Protein AF-A0A537QBT2-F1 (afdb_monomer_lite)

Secondary structure (DSSP, 8-state):
-HHHHHHHHHHHHTSSHHHHHHHHHHHHHHHHHHHHHHHH---HHHHHHHHHHHHHHHT-SSSHHHHHHHHTT-BTTB-GGGGG-S--HHHHHHHHHTHHHHHHHHHGGGSPPP---PPPPPPPPPPPPPP--------------GGGS------S----PPP-----PPPPP---PPPPPPPPPPP-PPP--PPPPPPP-PPPPP-----PPPP-

pLDDT: mean 73.93, std 21.0, range [40.25, 98.12]

Structure (mmCIF, N/CA/C/O backbone):
data_AF-A0A537QBT2-F1
#
_entry.id   AF-A0A537QBT2-F1
#
loop_
_atom_site.group_PDB
_atom_site.id
_atom_site.type_symbol
_atom_site.label_atom_id
_atom_site.label_alt_id
_atom_site.label_comp_id
_atom_site.label_asym_id
_atom_site.label_entity_id
_atom_site.label_seq_id
_atom_site.pdbx_PDB_ins_code
_atom_site.Cartn_x
_atom_site.Cartn_y
_atom_site.Cartn_z
_atom_site.occupancy
_atom_site.B_iso_or_equiv
_atom_site.auth_seq_id
_atom_site.auth_comp_id
_atom_site.auth_asym_id
_atom_site.auth_atom_id
_atom_site.pdbx_PDB_model_num
ATOM 1 N N . MET A 1 1 ? 10.502 -15.553 16.263 1.00 64.75 1 MET A N 1
ATOM 2 C CA . MET A 1 1 ? 10.786 -14.113 16.467 1.00 64.75 1 MET A CA 1
ATOM 3 C C . MET A 1 1 ? 10.044 -13.234 15.463 1.00 64.75 1 MET A C 1
ATOM 5 O O . MET A 1 1 ? 9.493 -12.236 15.896 1.00 64.75 1 MET A O 1
ATOM 9 N N . GLY A 1 2 ? 9.964 -13.606 14.174 1.00 82.69 2 GLY A N 1
ATOM 10 C CA . GLY A 1 2 ? 9.202 -12.841 13.167 1.00 82.69 2 GLY A CA 1
ATOM 11 C C . GLY A 1 2 ? 7.731 -12.607 13.533 1.00 82.69 2 GLY A C 1
ATOM 12 O O . GLY A 1 2 ? 7.308 -11.464 13.578 1.00 82.69 2 GLY A O 1
ATOM 13 N N . GLU A 1 3 ? 7.005 -13.655 13.936 1.00 86.25 3 GLU A N 1
ATOM 14 C CA . GLU A 1 3 ? 5.584 -13.558 14.331 1.00 86.25 3 GLU A CA 1
ATOM 15 C C . GLU A 1 3 ? 5.320 -12.505 15.427 1.00 86.25 3 GLU A C 1
ATOM 17 O O . GLU A 1 3 ? 4.343 -11.764 15.388 1.00 86.25 3 GLU A O 1
ATOM 22 N N . THR A 1 4 ? 6.220 -12.400 16.411 1.00 90.75 4 THR A N 1
ATOM 23 C CA . THR A 1 4 ? 6.101 -11.423 17.504 1.00 90.75 4 THR A CA 1
ATOM 24 C C . THR A 1 4 ? 6.286 -9.993 17.002 1.00 90.75 4 THR A C 1
ATOM 26 O O . THR A 1 4 ? 5.568 -9.092 17.430 1.00 90.75 4 THR A O 1
ATOM 29 N N . ILE A 1 5 ? 7.236 -9.786 16.085 1.00 92.94 5 ILE A N 1
ATOM 30 C CA . ILE A 1 5 ? 7.459 -8.489 15.436 1.00 92.94 5 ILE A CA 1
ATOM 31 C C . ILE A 1 5 ? 6.246 -8.136 14.575 1.00 92.94 5 ILE A C 1
ATOM 33 O O . ILE A 1 5 ? 5.796 -6.998 14.596 1.00 92.94 5 ILE A O 1
ATOM 37 N N . ASP A 1 6 ? 5.672 -9.116 13.884 1.00 89.69 6 ASP A N 1
ATOM 38 C CA . ASP A 1 6 ? 4.524 -8.911 13.007 1.00 89.69 6 ASP A CA 1
ATOM 39 C C . ASP A 1 6 ? 3.273 -8.513 13.776 1.00 89.69 6 ASP A C 1
ATOM 41 O O . ASP A 1 6 ? 2.617 -7.544 13.402 1.00 89.69 6 ASP A O 1
ATOM 45 N N . ALA A 1 7 ? 2.997 -9.182 14.895 1.00 92.12 7 ALA A N 1
ATOM 46 C CA . ALA A 1 7 ? 1.910 -8.802 15.789 1.00 92.12 7 ALA A CA 1
ATOM 47 C C . ALA A 1 7 ? 2.105 -7.387 16.366 1.00 92.12 7 ALA A C 1
ATOM 49 O O . ALA A 1 7 ? 1.146 -6.620 16.468 1.00 92.12 7 ALA A O 1
ATOM 50 N N . ALA A 1 8 ? 3.342 -7.015 16.716 1.00 94.12 8 ALA A N 1
ATOM 51 C CA . ALA A 1 8 ? 3.655 -5.676 17.213 1.00 94.12 8 ALA A CA 1
ATOM 52 C C . ALA A 1 8 ? 3.501 -4.600 16.124 1.00 94.12 8 ALA A C 1
ATOM 54 O O . ALA A 1 8 ? 2.887 -3.563 16.373 1.00 94.12 8 ALA A O 1
ATOM 55 N N . CYS A 1 9 ? 4.010 -4.851 14.915 1.00 94.50 9 CYS A N 1
ATOM 56 C CA . CYS A 1 9 ? 3.843 -3.967 13.764 1.00 94.50 9 CYS A CA 1
ATOM 57 C C . CYS A 1 9 ? 2.372 -3.801 13.396 1.00 94.50 9 CYS A C 1
ATOM 59 O O . CYS A 1 9 ? 1.943 -2.687 13.117 1.00 94.50 9 CYS A O 1
ATOM 61 N N . GLU A 1 10 ? 1.594 -4.882 13.430 1.00 94.94 10 GLU A N 1
ATOM 62 C CA . GLU A 1 10 ? 0.167 -4.803 13.163 1.00 94.94 10 GLU A CA 1
ATOM 63 C C . GLU A 1 10 ? -0.533 -3.915 14.197 1.00 94.94 10 GLU A C 1
ATOM 65 O O . GLU A 1 10 ? -1.203 -2.953 13.831 1.00 94.94 10 GLU A O 1
ATOM 70 N N . LYS A 1 11 ? -0.306 -4.163 15.492 1.00 94.12 11 LYS A N 1
ATOM 71 C CA . LYS A 1 11 ? -0.885 -3.339 16.558 1.00 94.12 11 LYS A CA 1
ATOM 72 C C . LYS A 1 11 ? -0.498 -1.863 16.419 1.00 94.12 11 LYS A C 1
ATOM 74 O O . LYS A 1 11 ? -1.319 -1.003 16.708 1.00 94.12 11 LYS A O 1
ATOM 79 N N . ALA A 1 12 ? 0.730 -1.572 15.988 1.00 94.94 12 ALA A N 1
ATOM 80 C CA . ALA A 1 12 ? 1.191 -0.206 15.772 1.00 94.94 12 ALA A CA 1
ATOM 81 C C . ALA A 1 12 ? 0.522 0.455 14.555 1.00 94.94 12 ALA A C 1
ATOM 83 O O . ALA A 1 12 ? 0.088 1.595 14.655 1.00 94.94 12 ALA A O 1
ATOM 84 N N . VAL A 1 13 ? 0.415 -0.241 13.418 1.00 95.62 13 VAL A N 1
ATOM 85 C CA . VAL A 1 13 ? -0.184 0.307 12.185 1.00 95.62 13 VAL A CA 1
ATOM 86 C C . VAL A 1 13 ? -1.688 0.527 12.338 1.00 95.62 13 VAL A C 1
ATOM 88 O O . VAL A 1 13 ? -2.209 1.514 11.828 1.00 95.62 13 VAL A O 1
ATOM 91 N N . PHE A 1 14 ? -2.376 -0.372 13.043 1.00 96.62 14 PHE A N 1
ATOM 92 C CA . PHE A 1 14 ? -3.827 -0.336 13.232 1.00 96.62 14 PHE A CA 1
ATOM 93 C C . PHE A 1 14 ? -4.245 0.195 14.612 1.00 96.62 14 PHE A C 1
ATOM 95 O O . PHE A 1 14 ? -5.357 -0.094 15.057 1.00 96.62 14 PHE A O 1
ATOM 102 N N . ALA A 1 15 ? -3.369 0.949 15.286 1.00 95.12 15 ALA A N 1
ATOM 103 C CA . ALA A 1 15 ? -3.630 1.505 16.614 1.00 95.12 15 ALA A CA 1
ATOM 104 C C . ALA A 1 15 ? -4.850 2.436 16.620 1.00 95.12 15 ALA A C 1
ATOM 106 O O . ALA A 1 15 ? -5.705 2.302 17.490 1.00 95.12 15 ALA A O 1
ATOM 107 N N . ASP A 1 16 ? -4.931 3.310 15.611 1.00 95.62 16 AS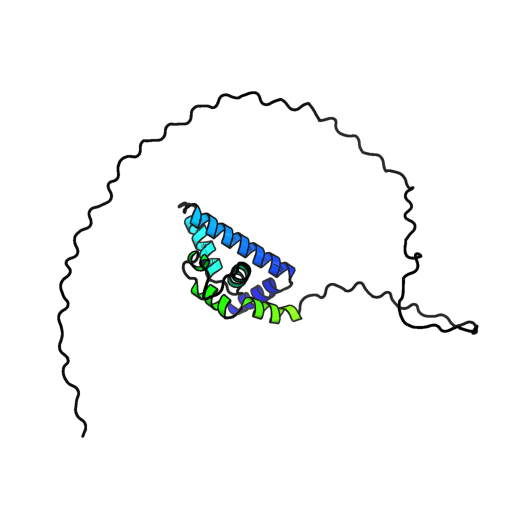P A N 1
ATOM 108 C CA . ASP A 1 16 ? -5.893 4.405 15.495 1.00 95.62 16 ASP A CA 1
ATOM 109 C C . ASP A 1 16 ? -6.155 4.734 14.010 1.00 95.62 16 ASP A C 1
ATOM 111 O O . ASP A 1 16 ? -5.299 4.456 13.152 1.00 95.62 16 ASP A O 1
ATOM 115 N N . PRO A 1 17 ? -7.300 5.354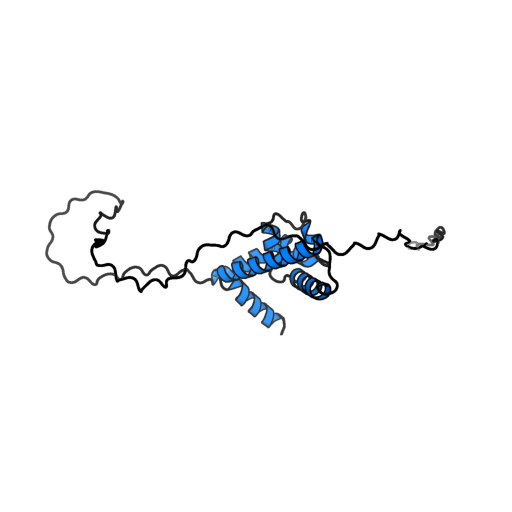 13.663 1.00 94.94 17 PRO A N 1
ATOM 116 C CA . PRO A 1 17 ? -7.608 5.711 12.279 1.00 94.94 17 PRO A CA 1
ATOM 117 C C . PRO A 1 17 ? -6.609 6.713 11.679 1.00 94.94 17 PRO A C 1
ATOM 119 O O . PRO A 1 17 ? -6.297 6.623 10.490 1.00 94.94 17 PRO A O 1
ATOM 122 N N . GLU A 1 18 ? -6.046 7.623 12.475 1.00 94.94 18 GLU A N 1
ATOM 123 C CA . GLU A 1 18 ? -5.028 8.579 12.030 1.00 94.94 18 GLU A CA 1
ATOM 124 C C . GLU A 1 18 ? -3.734 7.873 11.605 1.00 94.94 18 GLU A C 1
ATOM 126 O O . GLU A 1 18 ? -3.128 8.233 10.592 1.00 94.94 18 GLU A O 1
ATOM 131 N N . THR A 1 19 ? -3.319 6.831 12.333 1.00 96.44 19 THR A N 1
ATOM 132 C CA . THR A 1 19 ? -2.132 6.040 11.981 1.00 96.44 19 THR A CA 1
ATOM 133 C C . THR A 1 19 ? -2.341 5.277 10.677 1.00 96.44 19 THR A C 1
ATOM 135 O O . THR A 1 19 ? -1.455 5.266 9.818 1.00 96.44 19 THR A O 1
ATOM 138 N N . ILE A 1 20 ? -3.532 4.710 10.479 1.00 97.00 20 ILE A N 1
ATOM 139 C CA . ILE A 1 20 ? -3.904 4.032 9.232 1.00 97.00 20 ILE A CA 1
ATOM 140 C C . ILE A 1 20 ? -3.916 5.014 8.056 1.00 97.00 20 ILE A C 1
ATOM 142 O O . ILE A 1 20 ? -3.395 4.705 6.979 1.00 97.00 20 ILE A O 1
ATOM 146 N N . ALA A 1 21 ? -4.470 6.212 8.251 1.00 96.94 21 ALA A N 1
ATOM 147 C CA . ALA A 1 21 ? -4.470 7.262 7.239 1.00 96.94 21 ALA A CA 1
ATOM 148 C C . ALA A 1 21 ? -3.036 7.673 6.860 1.00 96.94 21 ALA A C 1
ATOM 150 O O . ALA A 1 21 ? -2.704 7.750 5.678 1.00 96.94 21 ALA A O 1
ATOM 151 N N . GLY A 1 22 ? -2.149 7.848 7.845 1.00 97.81 22 GLY A N 1
ATOM 152 C CA . GLY A 1 22 ? -0.733 8.129 7.597 1.00 97.81 22 GLY A CA 1
ATOM 153 C C . GLY A 1 22 ? -0.025 7.007 6.828 1.00 97.81 22 GLY A C 1
ATOM 154 O O . GLY A 1 22 ? 0.697 7.270 5.864 1.00 97.81 22 GLY A O 1
ATOM 155 N N . ALA A 1 23 ? -0.268 5.749 7.204 1.00 97.12 23 ALA A N 1
ATOM 156 C CA . ALA A 1 23 ? 0.319 4.590 6.536 1.00 97.12 23 ALA A CA 1
ATOM 157 C C . ALA A 1 23 ? -0.151 4.459 5.076 1.00 97.12 23 ALA A C 1
ATOM 159 O O . ALA A 1 23 ? 0.664 4.258 4.174 1.00 97.12 23 ALA A O 1
ATOM 160 N N . THR A 1 24 ? -1.452 4.617 4.821 1.00 97.62 24 THR A N 1
ATOM 161 C CA . THR A 1 24 ? -2.015 4.565 3.461 1.00 97.62 24 THR A CA 1
ATOM 162 C C . THR A 1 24 ? -1.551 5.740 2.599 1.00 97.62 24 THR A C 1
ATOM 164 O O . THR A 1 24 ? -1.217 5.530 1.434 1.00 97.62 24 THR A O 1
ATOM 167 N N . ALA A 1 25 ? -1.415 6.946 3.162 1.00 98.00 25 ALA A N 1
ATOM 168 C CA . ALA A 1 25 ? -0.852 8.102 2.461 1.00 98.00 25 ALA A CA 1
ATOM 169 C C . ALA A 1 25 ? 0.620 7.889 2.064 1.00 98.00 25 ALA A C 1
ATOM 171 O O . ALA A 1 25 ? 1.010 8.194 0.936 1.00 98.00 25 ALA A O 1
ATOM 172 N N . TYR A 1 26 ? 1.434 7.311 2.955 1.00 97.62 26 TYR A N 1
ATOM 173 C CA . TYR A 1 26 ? 2.823 6.959 2.642 1.00 97.62 26 TYR A CA 1
ATOM 174 C C . TYR A 1 26 ? 2.915 5.932 1.505 1.00 97.62 26 TYR A C 1
ATOM 176 O O . TYR A 1 26 ? 3.740 6.070 0.596 1.00 97.62 26 TYR A O 1
ATOM 184 N N . VAL A 1 27 ? 2.052 4.913 1.528 1.00 98.00 27 VAL A N 1
ATOM 185 C CA . VAL A 1 27 ? 1.987 3.897 0.470 1.00 98.00 27 VAL A CA 1
ATOM 186 C C . VAL A 1 27 ? 1.535 4.508 -0.855 1.00 98.00 27 VAL A C 1
ATOM 188 O O . VAL A 1 27 ? 2.150 4.228 -1.881 1.00 98.00 27 VAL A O 1
ATOM 191 N N . ALA A 1 28 ? 0.536 5.392 -0.844 1.00 97.88 28 ALA A N 1
ATOM 192 C CA . ALA A 1 28 ? 0.108 6.117 -2.038 1.00 97.88 28 ALA A CA 1
ATOM 193 C C . ALA A 1 28 ? 1.253 6.950 -2.637 1.00 97.88 28 ALA A C 1
ATOM 195 O O . ALA A 1 28 ? 1.544 6.823 -3.824 1.00 97.88 28 ALA A O 1
ATOM 196 N N . GLY A 1 29 ? 1.976 7.719 -1.816 1.00 97.81 29 GLY A N 1
ATOM 197 C CA . GLY A 1 29 ? 3.151 8.470 -2.271 1.00 97.81 29 GLY A CA 1
ATOM 198 C C . GLY A 1 29 ? 4.261 7.572 -2.830 1.00 97.81 29 GLY A C 1
ATOM 199 O O . GLY A 1 29 ? 4.873 7.894 -3.846 1.00 97.81 29 GLY A O 1
ATOM 200 N N . SER A 1 30 ? 4.482 6.412 -2.208 1.00 96.69 30 SER A N 1
ATOM 201 C CA . SER A 1 30 ? 5.458 5.416 -2.670 1.00 96.69 30 SER A CA 1
ATOM 202 C C . SER A 1 30 ? 5.086 4.814 -4.029 1.00 96.69 30 SER A C 1
ATOM 204 O O . SER A 1 30 ? 5.963 4.605 -4.866 1.00 96.69 30 SER A O 1
ATOM 206 N N . LEU A 1 31 ? 3.796 4.551 -4.264 1.00 96.31 31 LEU A N 1
ATOM 207 C CA . LEU A 1 31 ? 3.292 4.063 -5.549 1.00 96.31 31 LEU A CA 1
ATOM 208 C C . LEU A 1 31 ? 3.409 5.119 -6.644 1.00 96.31 31 LEU A C 1
ATOM 210 O O . LEU A 1 31 ? 3.835 4.785 -7.747 1.00 96.31 31 LEU A O 1
ATOM 214 N N . SER A 1 32 ? 3.086 6.379 -6.339 1.00 95.56 32 SER A N 1
ATOM 215 C CA . SER A 1 32 ? 3.272 7.488 -7.279 1.00 95.56 32 SER A CA 1
ATOM 216 C C . SER A 1 32 ? 4.735 7.625 -7.684 1.00 95.56 32 SER A C 1
ATOM 218 O O . SER A 1 32 ? 5.032 7.632 -8.872 1.00 95.56 32 SER A O 1
ATOM 220 N N . LEU A 1 33 ? 5.662 7.594 -6.719 1.00 94.06 33 LEU A N 1
ATOM 221 C CA . LEU A 1 33 ? 7.097 7.634 -7.005 1.00 94.06 33 LEU A CA 1
ATOM 222 C C . LEU A 1 33 ? 7.545 6.474 -7.910 1.00 94.06 33 LEU A C 1
ATOM 224 O O . LEU A 1 33 ? 8.340 6.674 -8.828 1.00 94.06 33 LEU A O 1
ATOM 228 N N . LEU A 1 34 ? 7.037 5.261 -7.669 1.00 93.56 34 LEU A N 1
ATOM 229 C CA . LEU A 1 34 ? 7.358 4.096 -8.493 1.00 93.56 34 LEU A CA 1
ATOM 230 C C . LEU A 1 34 ? 6.793 4.228 -9.917 1.00 93.56 34 LEU A C 1
ATOM 232 O O . LEU A 1 34 ? 7.468 3.863 -10.880 1.00 93.56 34 LEU A O 1
ATOM 236 N N . ALA A 1 35 ? 5.578 4.762 -10.056 1.00 92.81 35 ALA A N 1
ATOM 237 C CA . ALA A 1 35 ? 4.948 5.017 -11.346 1.00 92.81 35 ALA A CA 1
ATOM 238 C C . ALA A 1 35 ? 5.681 6.114 -12.135 1.00 92.81 35 ALA A C 1
ATOM 240 O O . ALA A 1 35 ? 5.960 5.933 -13.320 1.00 92.81 35 ALA A O 1
ATOM 241 N N . ASP A 1 36 ? 6.067 7.206 -11.475 1.00 91.81 36 ASP A N 1
ATOM 242 C CA . ASP A 1 36 ? 6.830 8.297 -12.082 1.00 91.81 36 ASP A CA 1
ATOM 243 C C . ASP A 1 36 ? 8.202 7.812 -12.561 1.00 91.81 36 ASP A C 1
ATOM 245 O O . ASP A 1 36 ? 8.620 8.124 -13.678 1.00 91.81 36 ASP A O 1
ATOM 249 N N . ALA A 1 37 ? 8.889 6.994 -11.760 1.00 90.38 37 ALA A N 1
ATOM 250 C CA . ALA A 1 37 ? 10.152 6.380 -12.159 1.00 90.38 37 ALA A CA 1
ATOM 251 C C . ALA A 1 37 ? 9.985 5.421 -13.353 1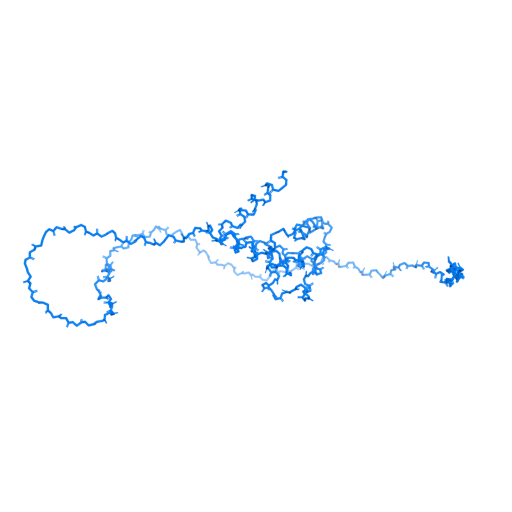.00 90.38 37 ALA A C 1
ATOM 253 O O . ALA A 1 37 ? 10.836 5.377 -14.242 1.00 90.38 37 ALA A O 1
ATOM 254 N N . ALA A 1 38 ? 8.876 4.677 -13.416 1.00 88.44 38 ALA A N 1
ATOM 255 C CA . ALA A 1 38 ? 8.569 3.822 -14.560 1.00 88.44 38 ALA A CA 1
ATOM 256 C C . ALA A 1 38 ? 8.302 4.631 -15.843 1.00 88.44 38 ALA A C 1
ATOM 258 O O . ALA A 1 38 ? 8.721 4.211 -16.920 1.00 88.44 38 ALA A O 1
ATOM 259 N N . ALA A 1 39 ? 7.655 5.796 -15.736 1.00 89.50 39 ALA A N 1
ATOM 260 C CA . ALA A 1 39 ? 7.331 6.653 -16.877 1.00 89.50 39 ALA A CA 1
ATOM 261 C C . ALA A 1 39 ? 8.536 7.448 -17.415 1.00 89.50 39 ALA A C 1
ATOM 263 O O . ALA A 1 39 ? 8.659 7.631 -18.625 1.00 89.50 39 ALA A O 1
ATOM 264 N N . ASN A 1 40 ? 9.423 7.921 -16.535 1.00 86.25 40 ASN A N 1
ATOM 265 C CA . ASN A 1 40 ? 10.551 8.787 -16.908 1.00 86.25 40 ASN A CA 1
ATOM 266 C C . ASN A 1 40 ? 11.847 8.022 -17.231 1.00 86.25 40 ASN A C 1
ATOM 268 O O . ASN A 1 40 ? 12.828 8.626 -17.667 1.00 86.25 40 ASN A O 1
ATOM 272 N N . GLY A 1 41 ? 11.844 6.697 -17.066 1.00 74.81 41 GLY A N 1
ATOM 273 C CA . GLY A 1 41 ? 13.021 5.855 -17.254 1.00 74.81 41 GLY A CA 1
ATOM 274 C C . GLY A 1 41 ? 13.895 5.781 -16.000 1.00 74.81 41 GLY A C 1
ATOM 275 O O . GLY A 1 41 ? 13.824 6.619 -15.103 1.00 74.81 41 GLY A O 1
ATOM 276 N N . TRP A 1 42 ? 14.693 4.718 -15.916 1.00 77.69 42 TRP A N 1
ATOM 277 C CA . TRP A 1 42 ? 15.452 4.391 -14.713 1.00 77.69 42 TRP A CA 1
ATOM 278 C C . TRP A 1 42 ? 16.870 4.946 -14.831 1.00 77.69 42 TRP A C 1
ATOM 280 O O . TRP A 1 42 ? 17.576 4.663 -15.799 1.00 77.69 42 TRP A O 1
ATOM 290 N N . ASP A 1 43 ? 17.294 5.717 -13.834 1.00 75.25 43 ASP A N 1
ATOM 291 C CA . ASP A 1 43 ? 18.700 6.073 -13.664 1.00 75.25 43 ASP A CA 1
ATOM 292 C C . ASP A 1 43 ? 19.411 4.946 -12.902 1.00 75.25 43 ASP A C 1
ATOM 294 O O . ASP A 1 43 ? 18.900 4.445 -11.896 1.00 75.25 43 ASP A O 1
ATOM 298 N N . VAL A 1 44 ? 20.611 4.574 -13.353 1.00 73.69 44 VAL A N 1
ATOM 299 C CA . VAL A 1 44 ? 21.461 3.558 -12.713 1.00 73.69 44 VAL A CA 1
ATOM 300 C C . VAL A 1 44 ? 21.713 3.882 -11.234 1.00 73.69 44 VAL A C 1
ATOM 302 O O . VAL A 1 44 ? 21.821 2.971 -10.416 1.00 73.69 44 VAL A O 1
ATOM 305 N N . TYR A 1 45 ? 21.754 5.165 -10.861 1.00 76.44 45 TYR A N 1
ATOM 306 C CA . TYR A 1 45 ? 21.938 5.589 -9.472 1.00 76.44 45 TYR A CA 1
ATOM 307 C C . TYR A 1 45 ? 20.730 5.309 -8.570 1.00 76.44 45 TYR A C 1
ATOM 309 O O . TYR A 1 45 ? 20.910 5.095 -7.370 1.00 76.44 45 TYR A O 1
ATOM 317 N N . TYR A 1 46 ? 19.510 5.293 -9.114 1.00 81.31 46 TYR A N 1
ATOM 318 C CA . TYR A 1 46 ? 18.283 5.098 -8.332 1.00 81.31 46 TYR A CA 1
ATOM 319 C C . TYR A 1 46 ? 17.694 3.692 -8.461 1.00 81.31 46 TYR A C 1
ATOM 321 O O . TYR A 1 46 ? 16.797 3.345 -7.692 1.00 81.31 46 TYR A O 1
ATOM 329 N N . ASP A 1 47 ? 18.222 2.865 -9.364 1.00 86.88 47 ASP A N 1
ATOM 330 C CA . ASP A 1 47 ? 17.710 1.523 -9.648 1.00 86.88 47 ASP A CA 1
ATOM 331 C C . ASP A 1 47 ? 17.632 0.639 -8.391 1.00 86.88 47 ASP A C 1
ATOM 333 O O . ASP A 1 47 ? 16.567 0.138 -8.034 1.00 86.88 47 ASP A O 1
ATOM 337 N N . ALA A 1 48 ? 18.721 0.545 -7.622 1.00 90.25 48 ALA A N 1
ATOM 338 C CA . ALA A 1 48 ? 18.740 -0.257 -6.397 1.00 90.25 48 ALA A CA 1
ATOM 339 C C . ALA A 1 48 ? 17.729 0.236 -5.341 1.00 90.25 48 ALA A C 1
ATOM 341 O O . ALA A 1 48 ? 17.085 -0.567 -4.662 1.00 90.25 48 ALA A O 1
ATOM 342 N N . ALA A 1 49 ? 17.557 1.555 -5.210 1.00 90.69 49 ALA A N 1
ATOM 343 C CA . ALA A 1 49 ? 16.609 2.141 -4.266 1.00 90.69 49 ALA A CA 1
ATOM 344 C C . ALA A 1 49 ? 15.153 1.899 -4.698 1.00 90.69 49 ALA A C 1
ATOM 346 O O . ALA A 1 49 ? 14.308 1.577 -3.860 1.00 90.69 49 ALA A O 1
ATOM 347 N N . LEU A 1 50 ? 14.864 2.000 -5.998 1.00 91.62 50 LEU A N 1
ATOM 348 C CA . LEU A 1 50 ? 13.549 1.716 -6.574 1.00 91.62 50 LEU A CA 1
ATOM 349 C C . LEU A 1 50 ? 13.214 0.225 -6.525 1.00 91.62 50 LEU A C 1
ATOM 351 O O . LEU A 1 50 ? 12.084 -0.127 -6.198 1.00 91.62 50 LEU A O 1
ATOM 355 N N . ALA A 1 51 ? 14.187 -0.654 -6.767 1.00 92.94 51 ALA A N 1
ATOM 356 C CA . ALA A 1 51 ? 14.026 -2.093 -6.597 1.00 92.94 51 ALA A CA 1
ATOM 357 C C . ALA A 1 51 ? 13.697 -2.445 -5.138 1.00 92.94 51 ALA A C 1
ATOM 359 O O . ALA A 1 51 ? 12.757 -3.196 -4.877 1.00 92.94 51 ALA A O 1
ATOM 360 N N . ALA A 1 52 ? 14.395 -1.836 -4.173 1.00 93.88 52 ALA A N 1
ATOM 361 C CA . ALA A 1 52 ? 14.098 -2.009 -2.753 1.00 93.88 52 ALA A CA 1
ATOM 362 C C . ALA A 1 52 ? 12.728 -1.427 -2.355 1.00 93.88 52 ALA A C 1
ATOM 364 O O . ALA A 1 52 ? 12.032 -1.998 -1.513 1.00 93.88 52 ALA A O 1
ATOM 365 N N . LEU A 1 53 ? 12.320 -0.295 -2.940 1.00 94.94 53 LEU A N 1
ATOM 366 C CA . LEU A 1 53 ? 10.988 0.276 -2.733 1.00 94.94 53 LEU A CA 1
ATOM 367 C C . LEU A 1 53 ? 9.902 -0.658 -3.268 1.00 94.94 53 LEU A C 1
ATOM 369 O O . LEU A 1 53 ? 8.984 -1.005 -2.528 1.00 94.94 53 LEU A O 1
ATOM 373 N N . ARG A 1 54 ? 10.041 -1.106 -4.519 1.00 95.62 54 ARG A N 1
ATOM 374 C CA . ARG A 1 54 ? 9.133 -2.056 -5.163 1.00 95.62 54 ARG A CA 1
ATOM 375 C C . ARG A 1 54 ? 8.981 -3.310 -4.312 1.00 95.62 54 ARG A C 1
ATOM 377 O O . ARG A 1 54 ? 7.865 -3.655 -3.947 1.00 95.62 54 ARG A O 1
ATOM 384 N N . HIS A 1 55 ? 10.091 -3.921 -3.907 1.00 96.62 55 HIS A N 1
ATOM 385 C CA . HIS A 1 55 ? 10.066 -5.138 -3.104 1.00 96.62 55 HIS A CA 1
ATOM 386 C C . HIS A 1 55 ? 9.344 -4.959 -1.758 1.00 96.62 55 HIS A C 1
ATOM 388 O O . HIS A 1 55 ? 8.574 -5.821 -1.332 1.00 96.62 55 HIS A O 1
ATOM 394 N N . ARG A 1 56 ? 9.527 -3.809 -1.094 1.00 95.44 56 ARG A N 1
ATOM 395 C CA . ARG A 1 56 ? 8.790 -3.495 0.142 1.00 95.44 56 ARG A CA 1
ATOM 396 C C . ARG A 1 56 ? 7.281 -3.393 -0.081 1.00 95.44 56 ARG A C 1
ATOM 398 O O . ARG A 1 56 ? 6.528 -3.804 0.798 1.00 95.44 56 ARG A O 1
ATOM 405 N N . LEU A 1 57 ? 6.847 -2.873 -1.228 1.00 96.56 57 LEU A N 1
ATOM 406 C CA . LEU A 1 57 ? 5.430 -2.809 -1.592 1.00 96.56 57 LEU A CA 1
ATOM 407 C C . LEU A 1 57 ? 4.875 -4.192 -1.975 1.00 96.56 57 LEU A C 1
ATOM 409 O O . LEU A 1 57 ? 3.738 -4.500 -1.646 1.00 96.56 57 LEU A O 1
ATOM 413 N N . GLU A 1 58 ? 5.664 -5.060 -2.606 1.00 97.06 58 GLU A N 1
ATOM 414 C CA . GLU A 1 58 ? 5.241 -6.421 -2.984 1.00 97.06 58 GLU A CA 1
ATOM 415 C C . GLU A 1 58 ? 4.996 -7.322 -1.774 1.00 97.06 58 GLU A C 1
ATOM 417 O O . GLU A 1 58 ? 4.060 -8.123 -1.750 1.00 97.06 58 GLU A O 1
ATOM 422 N N . ILE A 1 59 ? 5.810 -7.164 -0.728 1.00 96.00 59 ILE A N 1
ATOM 423 C CA . ILE A 1 59 ? 5.671 -7.921 0.516 1.00 96.00 59 ILE A CA 1
ATOM 424 C C . ILE A 1 59 ? 4.424 -7.496 1.309 1.00 96.00 59 ILE A C 1
ATOM 426 O O . ILE A 1 59 ? 4.147 -8.148 2.304 1.00 96.00 59 ILE A O 1
ATOM 430 N N . ASP A 1 60 ? 3.642 -6.494 0.882 1.00 95.56 60 ASP A N 1
ATOM 431 C CA . ASP A 1 60 ? 2.433 -5.966 1.542 1.00 95.56 60 ASP A CA 1
ATOM 432 C C . ASP A 1 60 ? 1.739 -6.958 2.494 1.00 95.56 60 ASP A C 1
ATOM 434 O O . ASP A 1 60 ? 0.893 -7.772 2.114 1.00 95.56 60 ASP A O 1
ATOM 438 N N . ARG A 1 61 ? 2.141 -6.932 3.767 1.00 94.88 61 ARG A N 1
ATOM 439 C CA . ARG A 1 61 ? 1.660 -7.907 4.749 1.00 94.88 61 ARG A CA 1
ATOM 440 C C . ARG A 1 61 ? 0.265 -7.562 5.237 1.00 94.88 61 ARG A C 1
ATOM 442 O O . ARG A 1 61 ? -0.527 -8.462 5.496 1.00 94.88 61 ARG A O 1
ATOM 449 N N . PHE A 1 62 ? -0.021 -6.273 5.323 1.00 96.31 62 PHE A N 1
ATOM 450 C CA . PHE A 1 62 ? -1.238 -5.754 5.925 1.00 96.31 62 PHE A CA 1
ATOM 451 C C . PHE A 1 62 ? -2.316 -5.387 4.897 1.00 96.31 62 PHE A C 1
ATOM 453 O O . PHE A 1 62 ? -3.405 -4.973 5.277 1.00 96.31 62 PHE A O 1
ATOM 460 N N . GLY A 1 63 ? -2.048 -5.539 3.599 1.00 97.25 63 GLY A N 1
ATOM 461 C CA . GLY A 1 63 ? -3.001 -5.175 2.553 1.00 97.25 63 GLY A CA 1
ATOM 462 C C . GLY A 1 63 ? -3.069 -3.671 2.276 1.00 97.25 63 GLY A C 1
ATOM 463 O O . GLY A 1 63 ? -4.027 -3.228 1.651 1.00 97.25 63 GLY A O 1
ATOM 464 N N . LEU A 1 64 ? -2.101 -2.872 2.737 1.00 97.94 64 LEU A N 1
ATOM 465 C CA . LEU A 1 64 ? -2.112 -1.414 2.570 1.00 97.94 64 LEU A CA 1
ATOM 466 C C . LEU A 1 64 ? -1.992 -1.018 1.095 1.00 97.94 64 LEU A C 1
ATOM 468 O O . LEU A 1 64 ? -2.699 -0.124 0.636 1.00 97.94 64 LEU A O 1
ATOM 472 N N . VAL A 1 65 ? -1.128 -1.703 0.342 1.00 98.12 65 VAL A N 1
ATOM 473 C CA . VAL A 1 65 ? -0.951 -1.465 -1.099 1.00 98.12 65 VAL A CA 1
ATOM 474 C C . VAL A 1 65 ? -2.222 -1.855 -1.838 1.00 98.12 65 VAL A C 1
ATOM 476 O O . VAL A 1 65 ? -2.724 -1.087 -2.656 1.00 98.12 65 VAL A O 1
ATOM 479 N N . ALA A 1 66 ? -2.784 -3.017 -1.499 1.00 97.69 66 ALA A N 1
ATOM 480 C CA . ALA A 1 66 ? -4.061 -3.460 -2.042 1.00 97.69 66 ALA A CA 1
ATOM 481 C C . ALA A 1 66 ? -5.190 -2.455 -1.763 1.00 97.69 66 ALA A C 1
ATOM 483 O O . ALA A 1 66 ? -5.957 -2.146 -2.670 1.00 97.69 66 ALA A O 1
ATOM 484 N N . GLN A 1 67 ? -5.270 -1.901 -0.552 1.00 97.81 67 GLN A N 1
ATOM 485 C CA . GLN A 1 67 ? -6.280 -0.905 -0.200 1.00 97.81 67 GLN A CA 1
ATOM 486 C C . GLN A 1 67 ? -6.144 0.381 -1.018 1.00 97.81 67 GLN A C 1
ATOM 488 O O . GLN A 1 67 ? -7.141 0.899 -1.518 1.00 97.81 67 GLN A O 1
ATOM 493 N N . VAL A 1 68 ? -4.923 0.900 -1.169 1.00 97.94 68 VAL A N 1
ATOM 494 C CA . VAL A 1 68 ? -4.689 2.116 -1.962 1.00 97.94 68 VAL A CA 1
ATOM 495 C C . VAL A 1 68 ? -5.081 1.883 -3.420 1.00 97.94 68 VAL A C 1
ATOM 497 O O . VAL A 1 68 ? -5.828 2.678 -3.982 1.00 97.94 68 VAL A O 1
ATOM 500 N N . LEU A 1 69 ? -4.671 0.755 -4.006 1.00 97.00 69 LEU A N 1
ATOM 501 C CA . LEU A 1 69 ? -5.059 0.391 -5.369 1.00 97.00 69 LEU A CA 1
ATOM 502 C C . LEU A 1 69 ? -6.582 0.227 -5.503 1.00 97.00 69 LEU A C 1
ATOM 504 O O . LEU A 1 69 ? -7.167 0.704 -6.473 1.00 97.00 69 LEU A O 1
ATOM 508 N N . ALA A 1 70 ? -7.247 -0.405 -4.532 1.00 96.94 70 ALA A N 1
ATOM 509 C CA . ALA A 1 70 ? -8.704 -0.530 -4.526 1.00 96.94 70 ALA A CA 1
ATOM 510 C C . ALA A 1 70 ? -9.404 0.840 -4.500 1.00 96.94 70 ALA A C 1
ATOM 512 O O . ALA A 1 70 ? -10.398 1.029 -5.201 1.00 96.94 70 ALA A O 1
ATOM 513 N N . GLY A 1 71 ? -8.854 1.812 -3.763 1.00 95.25 71 GLY A N 1
ATOM 514 C CA . GLY A 1 71 ? -9.318 3.203 -3.762 1.00 95.25 71 GLY A CA 1
ATOM 515 C C . GLY A 1 71 ? -9.182 3.906 -5.118 1.00 95.25 71 GLY A C 1
ATOM 516 O O . GLY A 1 71 ? -9.983 4.777 -5.440 1.00 95.25 71 GLY A O 1
ATOM 517 N N . GLU A 1 72 ? -8.227 3.483 -5.948 1.00 93.88 72 GLU A N 1
ATOM 518 C CA . GLU A 1 72 ? -8.053 3.948 -7.332 1.00 93.88 72 GLU A CA 1
ATOM 519 C C . GLU A 1 72 ? -8.908 3.164 -8.351 1.00 93.88 72 GLU A C 1
ATOM 521 O O . GLU A 1 72 ? -8.768 3.348 -9.560 1.00 93.88 72 GLU A O 1
ATOM 526 N N . GLY A 1 73 ? -9.797 2.278 -7.888 1.00 93.69 73 GLY A N 1
ATOM 527 C CA . GLY A 1 73 ? -10.672 1.467 -8.737 1.00 93.69 73 GLY A CA 1
ATOM 528 C C . GLY A 1 73 ? -10.051 0.157 -9.229 1.00 93.69 73 GLY A C 1
ATOM 529 O O . GLY A 1 73 ? -10.653 -0.530 -10.059 1.00 93.69 73 GLY A O 1
ATOM 530 N N . CYS A 1 74 ? -8.875 -0.231 -8.727 1.00 95.06 74 CYS A N 1
ATOM 531 C CA . CYS A 1 74 ? -8.295 -1.527 -9.053 1.00 95.06 74 CYS A CA 1
ATOM 532 C C . CYS A 1 74 ? -9.018 -2.683 -8.352 1.00 95.06 74 CYS A C 1
ATOM 534 O O . CYS A 1 74 ? -9.433 -2.614 -7.198 1.00 95.06 74 CYS A O 1
ATOM 536 N N . SER A 1 75 ? -9.075 -3.815 -9.045 1.00 93.25 75 SER A N 1
ATOM 537 C CA . SER A 1 75 ? -9.462 -5.104 -8.474 1.00 93.25 75 SER A CA 1
ATOM 538 C C . SER A 1 75 ? -8.439 -6.166 -8.854 1.00 93.25 75 SER A C 1
ATOM 540 O O . SER A 1 75 ? -7.648 -5.985 -9.779 1.00 93.25 75 SER A O 1
ATOM 542 N N . ALA A 1 76 ? -8.485 -7.322 -8.195 1.00 88.81 76 ALA A N 1
ATOM 543 C CA . ALA A 1 76 ? -7.558 -8.408 -8.496 1.00 88.81 76 ALA A CA 1
ATOM 544 C C . ALA A 1 76 ? -7.671 -8.972 -9.926 1.00 88.81 76 ALA A C 1
ATOM 546 O O . ALA A 1 76 ? -6.748 -9.635 -10.386 1.00 88.81 76 ALA A O 1
ATOM 547 N N . ALA A 1 77 ? -8.797 -8.739 -10.610 1.00 86.94 77 ALA A N 1
ATOM 548 C CA . ALA A 1 77 ? -8.999 -9.131 -12.006 1.00 86.94 77 ALA A CA 1
ATOM 549 C C . ALA A 1 77 ? -8.698 -7.996 -13.000 1.00 86.94 77 ALA A C 1
ATOM 551 O O . ALA A 1 77 ? -8.497 -8.258 -14.182 1.00 86.94 77 ALA A O 1
ATOM 552 N N . LYS A 1 78 ? -8.716 -6.735 -12.547 1.00 90.31 78 LYS A N 1
ATOM 553 C CA . LYS A 1 78 ? -8.586 -5.541 -13.391 1.00 90.31 78 LYS A CA 1
ATOM 554 C C . LYS A 1 78 ? -7.753 -4.492 -12.662 1.00 90.31 78 LYS A C 1
ATOM 556 O O . LYS A 1 78 ? -8.298 -3.719 -11.874 1.00 90.31 78 LYS A O 1
ATOM 561 N N . CYS A 1 79 ? -6.444 -4.495 -12.901 1.00 94.06 79 CYS A N 1
ATOM 562 C CA . CYS A 1 79 ? -5.543 -3.460 -12.404 1.00 94.06 79 CYS A CA 1
ATOM 563 C C . CYS A 1 79 ? -4.253 -3.407 -13.228 1.00 94.06 79 CYS A C 1
ATOM 565 O O . CYS A 1 79 ? -3.398 -4.282 -13.111 1.00 94.06 79 CYS A O 1
ATOM 567 N N . GLU A 1 80 ? -4.093 -2.360 -14.033 1.00 92.12 80 GLU A N 1
ATOM 568 C CA . GLU A 1 80 ? -2.883 -2.143 -14.840 1.00 92.12 80 GLU A CA 1
ATOM 569 C C . GLU A 1 80 ? -1.671 -1.805 -13.965 1.00 92.12 80 GLU A C 1
ATOM 571 O O . GLU A 1 80 ? -0.548 -2.202 -14.266 1.00 92.12 80 GLU A O 1
ATOM 576 N N . LYS A 1 81 ? -1.904 -1.160 -12.815 1.00 91.56 81 LYS A N 1
ATOM 577 C CA . LYS A 1 81 ? -0.851 -0.803 -11.856 1.00 91.56 81 LYS A CA 1
ATOM 578 C C . LYS A 1 81 ? -0.152 -2.013 -11.236 1.00 91.56 81 LYS A C 1
ATOM 580 O O . LYS A 1 81 ? 0.946 -1.856 -10.711 1.00 91.56 81 LYS A O 1
ATOM 585 N N . LEU A 1 82 ? -0.722 -3.220 -11.338 1.00 93.19 82 LEU A N 1
ATOM 586 C CA . LEU A 1 82 ? -0.019 -4.438 -10.923 1.00 93.19 82 LEU A CA 1
ATOM 587 C C . LEU A 1 82 ? 1.240 -4.698 -11.767 1.00 93.19 82 LEU A C 1
ATOM 589 O O . LEU A 1 82 ? 2.163 -5.336 -11.274 1.00 93.19 82 LEU A O 1
ATOM 593 N N . ALA A 1 83 ? 1.322 -4.152 -12.986 1.00 92.81 83 ALA A N 1
ATOM 594 C CA . ALA A 1 83 ? 2.510 -4.238 -13.834 1.00 92.81 83 ALA A CA 1
ATOM 595 C C . ALA A 1 83 ? 3.701 -3.395 -13.329 1.00 92.81 83 ALA A C 1
ATOM 597 O O . ALA A 1 83 ? 4.808 -3.542 -13.840 1.00 92.81 83 ALA A O 1
ATOM 598 N N . LEU A 1 84 ? 3.502 -2.518 -12.333 1.00 91.69 84 LEU A N 1
ATOM 599 C CA . LEU A 1 84 ? 4.593 -1.767 -11.689 1.00 91.69 84 LEU A CA 1
ATOM 600 C C . LEU A 1 84 ? 5.457 -2.653 -10.775 1.00 91.69 84 LEU A C 1
ATOM 602 O O . LEU A 1 84 ? 6.592 -2.287 -10.439 1.00 91.69 84 LEU A O 1
ATOM 606 N N . PHE A 1 85 ? 4.916 -3.801 -10.365 1.00 94.50 85 PHE A N 1
ATOM 607 C CA . PHE A 1 85 ? 5.580 -4.781 -9.516 1.00 94.50 85 PHE A CA 1
ATOM 608 C C . PHE A 1 85 ? 6.242 -5.877 -10.359 1.00 94.50 85 PHE A C 1
ATOM 610 O O . PHE A 1 85 ? 5.760 -6.242 -11.428 1.00 94.50 85 PHE A O 1
ATOM 617 N N . ALA A 1 86 ? 7.342 -6.419 -9.850 1.00 93.88 86 ALA A N 1
ATOM 618 C CA . ALA A 1 86 ? 7.999 -7.611 -10.358 1.00 93.88 86 ALA A CA 1
ATOM 619 C C . ALA A 1 86 ? 7.250 -8.870 -9.892 1.00 93.88 86 ALA A C 1
ATOM 621 O O . ALA A 1 86 ? 7.056 -9.790 -10.683 1.00 93.88 86 ALA A O 1
ATOM 622 N N . ASP A 1 87 ? 6.774 -8.884 -8.642 1.00 95.25 87 ASP A N 1
ATOM 623 C CA . ASP A 1 87 ? 5.893 -9.924 -8.103 1.00 95.25 87 ASP A CA 1
ATOM 624 C C . ASP A 1 87 ? 4.620 -9.326 -7.480 1.00 95.25 87 ASP A C 1
ATOM 626 O O . ASP A 1 87 ? 4.573 -8.916 -6.320 1.00 95.25 87 ASP A O 1
ATOM 630 N N . ALA A 1 88 ? 3.542 -9.315 -8.264 1.00 95.31 88 ALA A N 1
ATOM 631 C CA . ALA A 1 88 ? 2.239 -8.808 -7.845 1.00 95.31 88 ALA A CA 1
ATOM 632 C C . ALA A 1 88 ? 1.360 -9.852 -7.124 1.00 95.31 88 ALA A C 1
ATOM 634 O O . ALA A 1 88 ? 0.219 -9.541 -6.763 1.00 95.31 88 ALA A O 1
ATOM 635 N N . ASN A 1 89 ? 1.828 -11.092 -6.917 1.00 95.81 89 ASN A N 1
ATOM 636 C CA . ASN A 1 89 ? 0.976 -12.185 -6.437 1.00 95.81 89 ASN A CA 1
ATOM 637 C C . ASN A 1 89 ? 0.362 -11.875 -5.072 1.00 95.81 89 ASN A C 1
ATOM 639 O O . ASN A 1 89 ? -0.852 -12.009 -4.897 1.00 95.81 89 ASN A O 1
ATOM 643 N N . ARG A 1 90 ? 1.171 -11.391 -4.125 1.00 96.56 90 ARG A N 1
ATOM 644 C CA . ARG A 1 90 ? 0.707 -11.063 -2.773 1.00 96.56 90 ARG A CA 1
ATOM 645 C C . ARG A 1 90 ? -0.258 -9.879 -2.754 1.00 96.56 90 ARG A C 1
ATOM 647 O O . ARG A 1 90 ? -1.302 -9.963 -2.112 1.00 96.56 90 ARG A O 1
ATOM 654 N N . VAL A 1 91 ? 0.038 -8.821 -3.509 1.00 96.94 91 VAL A N 1
ATOM 655 C CA . VAL A 1 91 ? -0.852 -7.656 -3.649 1.00 96.94 91 VAL A CA 1
ATOM 656 C C . VAL A 1 91 ? -2.196 -8.083 -4.248 1.00 96.94 91 VAL A C 1
ATOM 658 O O . VAL A 1 91 ? -3.255 -7.727 -3.731 1.00 96.94 91 VAL A O 1
ATOM 661 N N . SER A 1 92 ? -2.174 -8.925 -5.286 1.00 96.56 92 SER A N 1
ATOM 662 C CA . SER A 1 92 ? -3.393 -9.465 -5.897 1.00 96.56 92 SER A CA 1
ATOM 663 C C . SER A 1 92 ? -4.184 -10.361 -4.936 1.00 96.56 92 SER A C 1
ATOM 665 O O . SER A 1 92 ? -5.413 -10.302 -4.916 1.00 96.56 92 SER A O 1
ATOM 667 N N . ALA A 1 93 ? -3.504 -11.160 -4.107 1.00 97.19 93 ALA A N 1
ATOM 668 C CA . ALA A 1 93 ? -4.138 -11.993 -3.092 1.00 97.19 93 ALA A CA 1
ATOM 669 C C . ALA A 1 93 ? -4.812 -11.134 -2.014 1.00 97.19 93 ALA A C 1
ATOM 671 O O . ALA A 1 93 ? -5.965 -11.391 -1.676 1.00 97.19 93 ALA A O 1
ATOM 672 N N . ASN A 1 94 ? -4.155 -10.065 -1.554 1.00 97.50 94 ASN A N 1
ATOM 673 C CA . ASN A 1 94 ? -4.737 -9.116 -0.606 1.00 97.50 94 ASN A CA 1
ATOM 674 C C . ASN A 1 94 ? -5.956 -8.387 -1.179 1.00 97.50 94 ASN A C 1
ATOM 676 O O . ASN A 1 94 ? -6.949 -8.228 -0.472 1.00 97.50 94 ASN A O 1
ATOM 680 N N . LEU A 1 95 ? -5.918 -7.997 -2.461 1.00 96.69 95 LEU A N 1
ATOM 681 C CA . LEU A 1 95 ? -7.071 -7.412 -3.155 1.00 96.69 95 LEU A CA 1
ATOM 682 C C . LEU A 1 95 ? -8.271 -8.373 -3.171 1.00 96.69 95 LEU A C 1
ATOM 684 O O . LEU A 1 95 ? -9.397 -7.941 -2.934 1.00 96.69 95 LEU A O 1
ATOM 688 N N . LYS A 1 96 ? -8.043 -9.672 -3.427 1.00 96.81 96 LYS A N 1
ATOM 689 C CA . LYS A 1 96 ? -9.104 -10.704 -3.408 1.00 96.81 96 LYS A CA 1
ATOM 690 C C . LYS A 1 96 ? -9.641 -10.940 -2.001 1.00 96.81 96 LYS A C 1
ATOM 692 O O . LYS A 1 96 ? -10.848 -11.036 -1.818 1.00 96.81 96 LYS A O 1
ATOM 697 N N . ALA A 1 97 ? -8.741 -11.060 -1.030 1.00 96.81 97 ALA A N 1
ATOM 698 C CA . ALA A 1 97 ? -9.073 -11.412 0.344 1.00 96.81 97 ALA A CA 1
ATOM 699 C C . ALA A 1 97 ? -9.607 -10.231 1.165 1.00 96.81 97 ALA A C 1
ATOM 701 O O . ALA A 1 97 ? -10.116 -10.455 2.260 1.00 96.81 97 ALA A O 1
ATOM 702 N N . ARG A 1 98 ? -9.484 -8.992 0.659 1.00 96.75 98 ARG A N 1
ATOM 703 C CA . ARG A 1 98 ? -9.813 -7.760 1.398 1.00 96.75 98 ARG A CA 1
ATOM 704 C C . ARG A 1 98 ? -9.087 -7.739 2.750 1.00 96.75 98 ARG A C 1
ATOM 706 O O . ARG A 1 98 ? -9.672 -7.515 3.808 1.00 96.75 98 ARG A O 1
ATOM 713 N N . THR A 1 99 ? -7.792 -8.085 2.709 1.00 97.44 99 THR A N 1
ATOM 714 C CA . THR A 1 99 ? -6.959 -8.296 3.905 1.00 97.44 99 THR A CA 1
ATOM 715 C C . THR A 1 99 ? -6.976 -7.067 4.803 1.00 97.44 99 THR A C 1
ATOM 717 O O . THR A 1 99 ? -7.192 -7.195 6.004 1.00 97.44 99 THR A O 1
ATOM 720 N N . PHE A 1 100 ? -6.803 -5.880 4.221 1.00 97.75 100 PHE A N 1
ATOM 721 C CA . PHE A 1 100 ? -6.782 -4.626 4.963 1.00 97.75 100 PHE A CA 1
ATOM 722 C C . PHE A 1 100 ? -8.091 -4.380 5.713 1.00 97.75 100 PHE A C 1
ATOM 724 O O . PHE A 1 100 ? -8.068 -4.080 6.900 1.00 97.75 100 PHE A O 1
ATOM 731 N N . GLU A 1 101 ? -9.235 -4.565 5.062 1.00 96.94 101 GLU A N 1
ATOM 732 C CA . GLU A 1 101 ? -10.549 -4.366 5.669 1.00 96.94 101 GLU A CA 1
ATOM 733 C C . GLU A 1 101 ? -10.788 -5.330 6.826 1.00 96.94 101 GLU A C 1
ATOM 735 O O . GLU A 1 101 ? -11.287 -4.923 7.874 1.00 96.94 101 GLU A O 1
ATOM 740 N N . ASN A 1 102 ? -10.378 -6.589 6.666 1.00 97.56 102 ASN A N 1
ATOM 741 C CA . ASN A 1 102 ? -10.454 -7.578 7.736 1.00 97.56 102 ASN A CA 1
ATOM 742 C C . ASN A 1 102 ? -9.561 -7.185 8.925 1.00 97.56 102 ASN A C 1
ATOM 744 O O . ASN A 1 102 ? -9.967 -7.357 10.075 1.00 97.56 102 ASN A O 1
ATOM 748 N N . LEU A 1 103 ? -8.368 -6.631 8.665 1.00 96.50 103 LEU A N 1
ATOM 749 C CA . LEU A 1 103 ? -7.468 -6.116 9.702 1.00 96.50 103 LEU A CA 1
ATOM 750 C C . LEU A 1 103 ? -8.030 -4.873 10.398 1.00 96.50 103 LEU A C 1
ATOM 752 O O . LEU A 1 103 ? -7.952 -4.774 11.620 1.00 96.50 103 LEU A O 1
ATOM 756 N N . VAL A 1 104 ? -8.644 -3.950 9.662 1.00 96.94 104 VAL A N 1
ATOM 757 C CA . VAL A 1 104 ? -9.316 -2.791 10.259 1.00 96.94 104 VAL A CA 1
ATOM 758 C C . VAL A 1 104 ? -10.470 -3.252 11.147 1.00 96.94 104 VAL A C 1
ATOM 760 O O . VAL A 1 104 ? -10.517 -2.869 12.311 1.00 96.94 104 VAL A O 1
ATOM 763 N N . ALA A 1 105 ? -11.346 -4.129 10.648 1.00 96.06 105 ALA A N 1
ATOM 764 C CA . ALA A 1 105 ? -12.525 -4.591 11.379 1.00 96.06 105 ALA A CA 1
ATOM 765 C C . ALA A 1 105 ? -12.185 -5.284 12.710 1.00 96.06 105 ALA A C 1
ATOM 767 O O . ALA A 1 105 ? -12.896 -5.109 13.698 1.00 96.06 105 ALA A O 1
ATOM 768 N N . ARG A 1 106 ? -11.092 -6.058 12.765 1.00 95.12 106 ARG A N 1
ATOM 769 C CA . ARG A 1 106 ? -10.652 -6.704 14.016 1.00 95.12 106 ARG A CA 1
ATOM 770 C C . ARG A 1 106 ? -9.982 -5.740 14.997 1.00 95.12 106 ARG A C 1
ATOM 772 O O . ARG A 1 106 ? -10.090 -5.952 16.200 1.00 95.12 106 ARG A O 1
ATOM 779 N N . ASN A 1 107 ? -9.276 -4.718 14.509 1.00 94.56 107 ASN A N 1
ATOM 780 C CA . ASN A 1 107 ? -8.518 -3.798 15.362 1.00 94.56 107 ASN A CA 1
ATOM 781 C C . ASN A 1 107 ? -9.364 -2.602 15.834 1.00 94.56 107 ASN A C 1
ATOM 783 O O . ASN A 1 107 ? -9.126 -2.082 16.923 1.00 94.56 107 ASN A O 1
ATOM 787 N N . SER A 1 108 ? -10.404 -2.220 15.085 1.00 93.75 108 SER A N 1
ATOM 788 C CA . SER A 1 108 ? -11.232 -1.047 15.388 1.00 93.75 108 SER A CA 1
ATOM 789 C C . SER A 1 108 ? -12.018 -1.147 16.694 1.00 93.75 108 SER A C 1
ATOM 791 O O . SER A 1 108 ? -12.408 -0.126 17.252 1.00 93.75 108 SER A O 1
ATOM 793 N N . ALA A 1 109 ? -12.240 -2.358 17.215 1.00 90.12 109 ALA A N 1
ATOM 794 C CA . ALA A 1 109 ? -12.914 -2.561 18.498 1.00 90.12 109 ALA A CA 1
ATOM 795 C C . ALA A 1 109 ? -12.154 -1.945 19.691 1.00 90.12 109 ALA A C 1
ATOM 797 O O . ALA A 1 109 ? -12.760 -1.689 20.728 1.00 90.12 109 ALA A O 1
ATOM 798 N N . GLY A 1 110 ? -10.840 -1.729 19.556 1.00 86.44 110 GLY A N 1
ATOM 799 C CA . GLY A 1 110 ? -9.984 -1.170 20.603 1.00 86.44 110 GLY A CA 1
ATOM 800 C C . GLY A 1 110 ? -9.608 0.297 20.410 1.00 86.44 110 GLY A C 1
ATOM 801 O O . GLY A 1 110 ? -8.824 0.806 21.209 1.00 86.44 110 GLY A O 1
ATOM 802 N N . TRP A 1 111 ? -10.114 0.962 19.366 1.00 93.38 111 TRP A N 1
ATOM 803 C CA . TRP A 1 111 ? -9.753 2.352 19.096 1.00 93.38 111 TRP A CA 1
ATOM 804 C C . TRP A 1 111 ? -10.282 3.285 20.189 1.00 93.38 111 TRP A C 1
ATOM 806 O O . TRP A 1 111 ? -11.401 3.092 20.684 1.00 93.38 111 TRP A O 1
ATOM 816 N N . PRO A 1 112 ? -9.505 4.310 20.571 1.00 85.06 112 PRO A N 1
ATOM 817 C CA . PRO A 1 112 ? -9.945 5.323 21.503 1.00 85.06 112 PRO A CA 1
ATOM 818 C C . PRO A 1 112 ? -11.201 5.977 20.942 1.00 85.06 112 PRO A C 1
ATOM 820 O O . PRO A 1 112 ? -11.237 6.492 19.824 1.00 85.06 112 PRO A O 1
ATOM 823 N N . GLN A 1 113 ? -12.266 5.944 21.736 1.00 78.38 113 GLN A N 1
ATOM 824 C CA . GLN A 1 113 ? -13.421 6.771 21.448 1.00 78.38 113 GLN A CA 1
ATOM 825 C C . GLN A 1 113 ? -12.987 8.232 21.587 1.00 78.38 113 GLN A C 1
ATOM 827 O O . GLN A 1 113 ? -12.332 8.567 22.583 1.00 78.38 113 GLN A O 1
ATOM 832 N N . PRO A 1 114 ? -13.349 9.114 20.638 1.00 73.50 114 PRO A N 1
ATOM 833 C CA . PRO A 1 114 ? -13.201 10.539 20.864 1.00 73.50 114 PRO A CA 1
ATOM 834 C C . PRO A 1 114 ? -13.918 10.849 22.175 1.00 73.50 114 PRO A C 1
ATOM 836 O O . PRO A 1 114 ? -15.084 10.484 22.343 1.00 73.50 114 PRO A O 1
ATOM 839 N N . ALA A 1 115 ? -13.191 11.424 23.135 1.00 68.38 115 ALA A N 1
ATOM 840 C CA . ALA A 1 115 ? -13.736 11.717 24.448 1.00 68.38 115 ALA A CA 1
ATOM 841 C C . ALA A 1 115 ? -14.988 12.577 24.252 1.00 68.38 115 ALA A C 1
ATOM 843 O O . ALA A 1 115 ? -14.894 13.747 23.880 1.00 68.38 115 ALA A O 1
ATOM 844 N N . SER A 1 116 ? -16.164 11.979 24.461 1.00 57.56 116 SER A N 1
ATOM 845 C CA . SER A 1 116 ? -17.404 12.735 24.549 1.00 57.56 116 SER A CA 1
ATOM 846 C C . SER A 1 116 ? -17.166 13.777 25.629 1.00 57.56 116 SER A C 1
ATOM 848 O O . SER A 1 116 ? -16.866 13.409 26.767 1.00 57.56 116 SER A O 1
ATOM 850 N N . ALA A 1 117 ? -17.236 15.059 25.265 1.00 52.31 117 ALA A N 1
ATOM 851 C CA . ALA A 1 117 ? -17.148 16.154 26.217 1.00 52.31 117 ALA A CA 1
ATOM 852 C C . ALA A 1 117 ? -18.047 15.808 27.410 1.00 52.31 117 ALA A C 1
ATOM 854 O O . ALA A 1 117 ? -19.231 15.507 27.231 1.00 52.31 117 ALA A O 1
ATOM 855 N N . ALA A 1 118 ? -17.435 15.714 28.591 1.00 49.31 118 ALA A N 1
ATOM 856 C CA . ALA A 1 118 ? -18.075 15.216 29.794 1.00 49.31 118 ALA A CA 1
ATOM 857 C C . ALA A 1 118 ? -19.425 15.913 30.001 1.00 49.31 118 ALA A C 1
ATOM 859 O O . ALA A 1 118 ? -19.506 17.143 29.985 1.00 49.31 118 ALA A O 1
ATOM 860 N N . ALA A 1 119 ? -20.482 15.122 30.195 1.00 59.28 119 ALA A N 1
ATOM 861 C CA . ALA A 1 119 ? -21.753 15.646 30.667 1.00 59.28 119 ALA A CA 1
ATOM 862 C C . ALA A 1 119 ? -21.495 16.439 31.966 1.00 59.28 119 ALA A C 1
ATOM 864 O O . ALA A 1 119 ? -20.821 15.912 32.859 1.00 59.28 119 ALA A O 1
ATOM 865 N N . PRO A 1 120 ? -21.967 17.693 32.091 1.00 51.44 120 PRO A N 1
ATOM 866 C CA . PRO A 1 120 ? -21.762 18.461 33.310 1.00 51.44 120 PRO A CA 1
ATOM 867 C C . PRO A 1 120 ? -22.404 17.729 34.493 1.00 51.44 120 PRO A C 1
ATOM 869 O O . PRO A 1 120 ? -23.532 17.241 34.405 1.00 51.44 120 PRO A O 1
ATOM 872 N N . ALA A 1 121 ? -21.650 17.624 35.589 1.00 54.56 121 ALA A N 1
ATOM 873 C CA . ALA A 1 121 ? -22.076 16.966 36.816 1.00 54.56 121 ALA A CA 1
ATOM 874 C C . ALA A 1 121 ? -23.406 17.550 37.319 1.00 54.56 121 ALA A C 1
ATOM 876 O O . ALA A 1 121 ? -23.584 18.768 37.376 1.00 54.56 121 ALA A O 1
ATOM 877 N N . ALA A 1 122 ? -24.335 16.669 37.695 1.00 57.94 122 ALA A N 1
ATOM 878 C CA . ALA A 1 122 ? -25.611 17.053 38.280 1.00 57.94 122 ALA A CA 1
ATOM 879 C C . ALA A 1 122 ? -25.383 17.865 39.574 1.00 57.94 122 ALA A C 1
ATOM 881 O O . ALA A 1 122 ? -24.637 17.407 40.445 1.00 57.94 122 ALA A O 1
ATOM 882 N N . PRO A 1 123 ? -26.008 19.044 39.742 1.00 50.81 123 PRO A N 1
ATOM 883 C CA . PRO A 1 123 ? -25.922 19.777 40.994 1.00 50.81 123 PRO A CA 1
ATOM 884 C C . PRO A 1 123 ? -26.691 19.027 42.091 1.00 50.81 123 PRO A C 1
ATOM 886 O O . PRO A 1 123 ? -27.865 18.691 41.942 1.00 50.81 123 PRO A O 1
ATOM 889 N N . VAL A 1 124 ? -26.011 18.773 43.208 1.00 50.53 124 VAL A N 1
ATOM 890 C CA . VAL A 1 124 ? -26.607 18.307 44.466 1.00 50.53 124 VAL A CA 1
ATOM 891 C C . VAL A 1 124 ? -27.639 19.330 44.954 1.00 50.53 124 VAL A C 1
ATOM 893 O O . VAL A 1 124 ? -27.306 20.479 45.236 1.00 50.53 124 VAL A O 1
ATOM 896 N N . ALA A 1 125 ? -28.908 18.924 45.022 1.00 45.00 125 ALA A N 1
ATOM 897 C CA . ALA A 1 125 ? -30.012 19.783 45.436 1.00 45.00 125 ALA A CA 1
ATOM 898 C C . ALA A 1 125 ? -30.023 20.001 46.961 1.00 45.00 125 ALA A C 1
ATOM 900 O O . ALA A 1 125 ? -30.093 19.046 47.735 1.00 45.00 125 ALA A O 1
ATOM 901 N N . ALA A 1 126 ? -30.004 21.268 47.383 1.00 51.22 126 ALA A N 1
ATOM 902 C CA . ALA A 1 126 ? -30.446 21.691 48.710 1.00 51.22 126 ALA A CA 1
ATOM 903 C C . ALA A 1 126 ? -31.991 21.660 48.802 1.00 51.22 126 ALA A C 1
ATOM 905 O O . ALA A 1 126 ? -32.683 21.748 47.789 1.00 51.22 126 ALA A O 1
ATOM 906 N N . ALA A 1 127 ? -32.508 21.506 50.025 1.00 47.72 127 ALA A N 1
ATOM 907 C CA . ALA A 1 127 ? -33.910 21.237 50.371 1.00 47.72 127 ALA A CA 1
ATOM 908 C C . ALA A 1 127 ? -34.956 22.249 49.817 1.00 47.72 127 ALA A C 1
ATOM 910 O O . ALA A 1 127 ? -34.625 23.416 49.604 1.00 47.72 127 ALA A O 1
ATOM 911 N N . PRO A 1 128 ? -36.228 21.831 49.620 1.00 45.44 128 PRO A N 1
ATOM 912 C CA . PRO A 1 128 ? -37.217 22.584 48.840 1.00 45.44 128 PRO A CA 1
ATOM 913 C C . PRO A 1 128 ? -38.041 23.608 49.65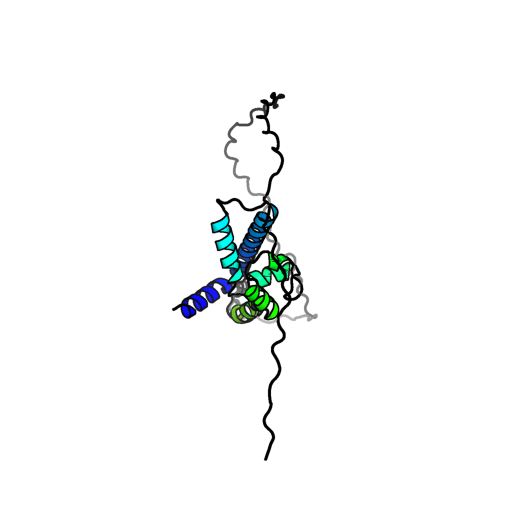6 1.00 45.44 128 PRO A C 1
ATOM 915 O O . PRO A 1 128 ? -38.437 23.307 50.784 1.00 45.44 128 PRO A O 1
ATOM 918 N N . PRO A 1 129 ? -38.411 24.770 49.077 1.00 47.75 129 PRO A N 1
ATOM 919 C CA . PRO A 1 129 ? -39.584 25.554 49.479 1.00 47.75 129 PRO A CA 1
ATOM 920 C C . PRO A 1 129 ? -40.869 25.123 48.711 1.00 47.75 129 PRO A C 1
ATOM 922 O O . PRO A 1 129 ? -40.774 24.409 47.711 1.00 47.75 129 PRO A O 1
ATOM 925 N N . PRO A 1 130 ? -42.079 25.494 49.193 1.00 50.00 130 PRO A N 1
ATOM 926 C CA . PRO A 1 130 ? -43.351 24.824 48.871 1.00 50.00 130 PRO A CA 1
ATOM 927 C C . PRO A 1 130 ? -43.933 25.130 47.470 1.00 50.00 130 PRO A C 1
ATOM 929 O O . PRO A 1 130 ? -43.543 26.112 46.837 1.00 50.00 130 PRO A O 1
ATOM 932 N N . PRO A 1 131 ? -44.882 24.299 46.981 1.00 47.16 131 PRO A N 1
ATOM 933 C CA . PRO A 1 131 ? -45.305 24.278 45.580 1.00 47.16 131 PRO A CA 1
ATOM 934 C C . PRO A 1 131 ? -46.284 25.401 45.206 1.00 47.16 131 PRO A C 1
ATOM 936 O O . PRO A 1 131 ? -47.301 25.605 45.867 1.00 47.16 131 PRO A O 1
ATOM 939 N N . GLY A 1 132 ? -46.008 26.068 44.080 1.00 54.72 132 GLY A N 1
ATOM 940 C CA . GLY A 1 132 ? -46.971 26.875 43.323 1.00 54.72 132 GLY A CA 1
ATOM 941 C C . GLY A 1 132 ? -47.437 26.140 42.050 1.00 54.72 132 GLY A C 1
ATOM 942 O O . GLY A 1 132 ? -46.715 25.263 41.571 1.00 54.72 132 GLY A O 1
ATOM 943 N N . PRO A 1 133 ? -48.629 26.441 41.498 1.00 46.78 133 PRO A N 1
ATOM 944 C CA . PRO A 1 133 ? -49.278 25.598 40.492 1.00 46.78 133 PRO A CA 1
ATOM 945 C C . PRO A 1 133 ? -48.628 25.700 39.108 1.00 46.78 133 PRO A C 1
ATOM 947 O O . PRO A 1 133 ? -48.380 26.792 38.600 1.00 46.78 133 PRO A O 1
ATOM 950 N N . ALA A 1 134 ? -48.423 24.546 38.477 1.00 53.62 134 ALA A N 1
ATOM 951 C CA . ALA A 1 134 ? -47.987 24.428 37.091 1.00 53.62 134 ALA A CA 1
ATOM 952 C C . ALA A 1 134 ? -49.143 24.657 36.102 1.00 53.62 134 ALA A C 1
ATOM 954 O O . ALA A 1 134 ? -50.266 24.215 36.357 1.00 53.62 134 ALA A O 1
ATOM 955 N N . PRO A 1 135 ? -48.845 25.177 34.902 1.00 42.41 135 PRO A N 1
ATOM 956 C CA . PRO A 1 135 ? -49.521 24.760 33.687 1.00 42.41 135 PRO A CA 1
ATOM 957 C C . PRO A 1 135 ? -48.596 23.878 32.839 1.00 42.41 135 PRO A C 1
ATOM 959 O O . PRO A 1 135 ? -47.459 24.230 32.528 1.00 42.41 135 PRO A O 1
ATOM 962 N N . SER A 1 136 ? -49.123 22.715 32.471 1.00 50.47 136 SER A N 1
ATOM 963 C CA . SER A 1 136 ? -48.536 21.755 31.538 1.00 50.47 136 SER A CA 1
ATOM 964 C C . SER A 1 136 ? -48.899 22.119 30.097 1.00 50.47 136 SER A C 1
ATOM 966 O O . SER A 1 136 ? -50.083 22.230 29.790 1.00 50.47 136 SER A O 1
ATOM 968 N N . VAL A 1 137 ? -47.892 22.241 29.228 1.00 46.34 137 VAL A N 1
ATOM 969 C CA . VAL A 1 137 ? -47.944 22.040 27.764 1.00 46.34 137 VAL A CA 1
ATOM 970 C C . VAL A 1 137 ? -4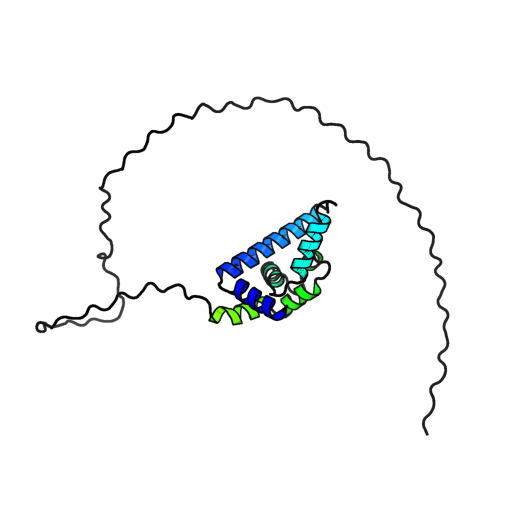6.522 21.580 27.398 1.00 46.34 137 VAL A C 1
ATOM 972 O O . VAL A 1 137 ? -45.569 22.306 27.643 1.00 46.34 137 VAL A O 1
ATOM 975 N N . GLY A 1 138 ? -46.247 20.324 27.052 1.00 45.59 138 GLY A N 1
ATOM 976 C CA . GLY A 1 138 ? -46.626 19.671 25.800 1.00 45.59 138 GLY A CA 1
ATOM 977 C C . GLY A 1 138 ? -45.380 19.531 24.904 1.00 45.59 138 GLY A C 1
ATOM 978 O O . GLY A 1 138 ? -44.966 20.494 24.278 1.00 45.59 138 GLY A O 1
ATOM 979 N N . ASN A 1 139 ? -44.779 18.336 24.900 1.00 48.44 139 ASN A N 1
ATOM 980 C CA . ASN A 1 139 ? -43.778 17.780 23.972 1.00 48.44 139 ASN A CA 1
ATOM 981 C C . ASN A 1 139 ? -42.657 18.690 23.398 1.00 48.44 139 ASN A C 1
ATOM 983 O O . ASN A 1 139 ? -42.740 19.192 22.284 1.00 48.44 139 ASN A O 1
ATOM 987 N N . GLY A 1 140 ? -41.499 18.684 24.070 1.00 56.53 140 GLY A N 1
ATOM 988 C CA . GLY A 1 140 ? -40.308 18.026 23.505 1.00 56.53 140 GLY A CA 1
ATOM 989 C C . GLY A 1 140 ? -39.502 18.699 22.385 1.00 56.53 140 GLY A C 1
ATOM 990 O O . GLY A 1 140 ? -38.800 17.984 21.678 1.00 56.53 140 GLY A O 1
ATOM 991 N N . ILE A 1 141 ? -39.529 20.024 22.234 1.00 51.34 141 ILE A N 1
ATOM 992 C CA . ILE A 1 141 ? -38.492 20.748 21.476 1.00 51.34 141 ILE A CA 1
ATOM 993 C C . ILE A 1 141 ? -37.885 21.804 22.404 1.00 51.34 141 ILE A C 1
ATOM 995 O O . ILE A 1 141 ? -38.494 22.835 22.682 1.00 51.34 141 ILE A O 1
ATOM 999 N N . ASN A 1 142 ? -36.680 21.533 22.906 1.00 59.19 142 ASN A N 1
ATOM 1000 C CA . ASN A 1 142 ? -35.880 22.506 23.640 1.00 59.19 142 ASN A CA 1
ATOM 1001 C C . ASN A 1 142 ? -35.198 23.428 22.623 1.00 59.19 142 ASN A C 1
ATOM 1003 O O . ASN A 1 142 ? -34.122 23.111 22.120 1.00 59.19 142 ASN A O 1
ATOM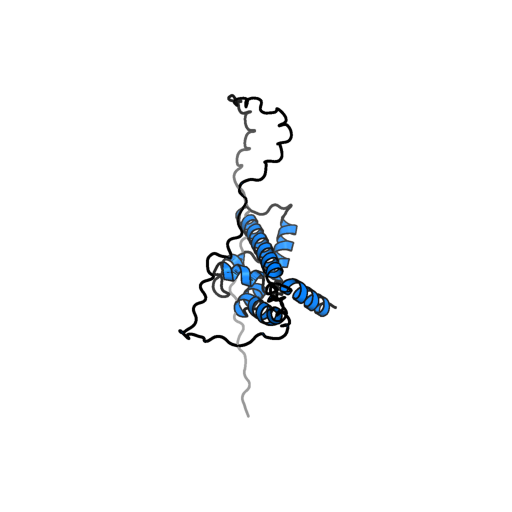 1007 N N . PHE A 1 143 ? -35.844 24.540 22.280 1.00 55.59 143 PHE A N 1
ATOM 1008 C CA . PHE A 1 143 ? -35.128 25.665 21.690 1.00 55.59 143 PHE A CA 1
ATOM 1009 C C . PHE A 1 143 ? -34.345 26.335 22.822 1.00 55.59 143 PHE A C 1
ATOM 1011 O O . PHE A 1 143 ? -34.983 26.882 23.724 1.00 55.59 143 PHE A O 1
ATOM 1018 N N . PRO A 1 144 ? -32.999 26.310 22.820 1.00 65.56 144 PRO A N 1
ATOM 1019 C CA . PRO A 1 144 ? -32.253 27.101 23.780 1.00 65.56 144 PRO A CA 1
ATOM 1020 C C . PRO A 1 144 ? -32.598 28.570 23.522 1.00 65.56 144 PRO A C 1
ATOM 1022 O O . PRO A 1 144 ? -32.234 29.139 22.492 1.00 65.56 144 PRO A O 1
ATOM 1025 N N . SER A 1 145 ? -33.353 29.175 24.439 1.00 56.56 145 SER A N 1
ATOM 1026 C CA . SER A 1 145 ? -33.580 30.617 24.449 1.00 56.56 145 SER A CA 1
ATOM 1027 C C . SER A 1 145 ? -32.228 31.326 24.371 1.00 56.56 145 SER A C 1
ATOM 1029 O O . SER A 1 145 ? -31.245 30.845 24.935 1.00 56.56 145 SER A O 1
ATOM 1031 N N . ALA A 1 146 ? -32.189 32.478 23.699 1.00 56.84 146 ALA A N 1
ATOM 1032 C CA . ALA A 1 146 ? -31.015 33.306 23.384 1.00 56.84 146 ALA A CA 1
ATOM 1033 C C . ALA A 1 146 ? -30.141 33.770 24.585 1.00 56.84 146 ALA A C 1
ATOM 1035 O O . ALA A 1 146 ? -29.299 34.648 24.438 1.00 56.84 146 ALA A O 1
ATOM 1036 N N . ALA A 1 147 ? -30.310 33.172 25.764 1.00 58.84 147 ALA A N 1
ATOM 1037 C CA . ALA A 1 147 ? -29.508 33.341 26.969 1.00 58.84 147 ALA A CA 1
ATOM 1038 C C . ALA A 1 147 ? -28.146 32.612 26.929 1.00 58.84 147 ALA A C 1
ATOM 1040 O O . ALA A 1 147 ? -27.318 32.847 27.803 1.00 58.84 147 ALA A O 1
ATOM 1041 N N . SER A 1 148 ? -27.887 31.754 25.929 1.00 57.47 148 SER A N 1
ATOM 1042 C CA . SER A 1 148 ? -26.567 31.128 25.696 1.00 57.47 148 SER A CA 1
ATOM 1043 C C . SER A 1 148 ? -25.668 31.899 24.726 1.00 57.47 148 SER A C 1
ATOM 1045 O O . SER A 1 148 ? -24.618 31.393 24.336 1.00 57.47 148 SER A O 1
ATOM 1047 N N . ILE A 1 149 ? -26.043 33.118 24.341 1.00 57.44 149 ILE A N 1
ATOM 1048 C CA . ILE A 1 149 ? -25.120 34.029 23.668 1.00 57.44 149 ILE A CA 1
ATOM 1049 C C . ILE A 1 149 ? -24.364 34.762 24.784 1.00 57.44 149 ILE A C 1
ATOM 1051 O O . ILE A 1 149 ? -24.970 35.601 25.455 1.00 57.44 149 ILE A O 1
ATOM 1055 N N . PRO A 1 150 ? -23.080 34.455 25.050 1.00 63.81 150 PRO A N 1
ATOM 1056 C CA . PRO A 1 150 ? -22.303 35.286 25.956 1.00 63.81 150 PRO A CA 1
ATOM 1057 C C . PRO A 1 150 ? -22.265 36.710 25.378 1.00 63.81 150 PRO A C 1
ATOM 1059 O O . PRO A 1 150 ? -22.109 36.854 24.161 1.00 63.81 150 PRO A O 1
ATOM 1062 N N . PRO A 1 151 ? -22.401 37.771 26.192 1.00 63.19 151 PRO A N 1
ATOM 1063 C CA . PRO A 1 151 ? -22.134 39.115 25.708 1.00 63.19 151 PRO A CA 1
ATOM 1064 C C . PRO A 1 151 ? -20.686 39.153 25.212 1.00 63.19 151 PRO A C 1
ATOM 1066 O O . PRO A 1 151 ? -19.742 39.073 25.997 1.00 63.19 151 PRO A O 1
ATOM 1069 N N . VAL A 1 152 ? -20.502 39.233 23.895 1.00 65.00 152 VAL A N 1
ATOM 1070 C CA . VAL A 1 152 ? -19.200 39.547 23.318 1.00 65.00 152 VAL A CA 1
ATOM 1071 C C . VAL A 1 152 ? -19.000 41.034 23.568 1.00 65.00 152 VAL A C 1
ATOM 1073 O O . VAL A 1 152 ? -19.580 41.875 22.884 1.00 65.00 152 VAL A O 1
ATOM 1076 N N . SER A 1 153 ? -18.212 41.366 24.584 1.00 53.41 153 SER A N 1
ATOM 1077 C CA . SER A 1 153 ? -17.672 42.711 24.744 1.00 53.41 153 SER A CA 1
ATOM 1078 C C . SER A 1 153 ? -16.771 43.022 23.540 1.00 53.41 153 SER A C 1
ATOM 1080 O O . SER A 1 153 ? -15.576 42.759 23.581 1.00 53.41 153 SER A O 1
ATOM 1082 N N . ILE A 1 154 ? -17.324 43.599 22.463 1.00 60.41 154 ILE A N 1
ATOM 1083 C CA . ILE A 1 154 ? -16.562 44.227 21.357 1.00 60.41 154 ILE A CA 1
ATOM 1084 C C . ILE A 1 154 ? -16.139 45.651 21.770 1.00 60.41 154 ILE A C 1
ATOM 1086 O O . ILE A 1 154 ? -16.289 46.613 21.029 1.00 60.41 154 ILE A O 1
ATOM 1090 N N . MET A 1 155 ? -15.673 45.807 23.008 1.00 58.31 155 MET A N 1
ATOM 1091 C CA . MET A 1 155 ? -15.057 47.027 23.535 1.00 58.31 155 MET A CA 1
ATOM 1092 C C . MET A 1 155 ? -14.115 46.624 24.671 1.00 58.31 155 MET A C 1
ATOM 1094 O O . MET A 1 155 ? -14.449 46.677 25.853 1.00 58.31 155 MET A O 1
ATOM 1098 N N . THR A 1 156 ? -12.935 46.145 24.302 1.00 52.88 156 THR A N 1
ATOM 1099 C CA . THR A 1 156 ? -11.749 46.153 25.160 1.00 52.88 156 THR A CA 1
ATOM 1100 C C . THR A 1 156 ? -10.541 46.257 24.243 1.00 52.88 156 THR A C 1
ATOM 1102 O O . THR A 1 156 ? -10.428 45.507 23.276 1.00 52.88 156 THR A O 1
ATOM 1105 N N . ASP A 1 157 ? -9.739 47.272 24.543 1.00 49.41 157 ASP A N 1
ATOM 1106 C CA . ASP A 1 157 ? -8.609 47.838 23.818 1.00 49.41 157 ASP A CA 1
ATOM 1107 C C . ASP A 1 157 ? -7.720 46.873 23.025 1.00 49.41 157 ASP A C 1
ATOM 1109 O O . ASP A 1 157 ? -7.308 45.810 23.490 1.00 49.41 157 ASP A O 1
ATOM 1113 N N . GLU A 1 158 ? -7.353 47.364 21.843 1.00 49.16 158 GLU A N 1
ATOM 1114 C CA . GLU A 1 158 ? -6.226 46.948 21.015 1.00 49.16 158 GLU A CA 1
ATOM 1115 C C . GLU A 1 158 ? -4.902 47.042 21.802 1.00 49.16 158 GLU A C 1
ATOM 1117 O O . GLU A 1 158 ? -4.504 48.134 22.210 1.00 49.16 158 GLU A O 1
ATOM 1122 N N . PRO A 1 159 ? -4.161 45.935 21.998 1.00 50.03 159 PRO A N 1
ATOM 1123 C CA . PRO A 1 159 ? -2.771 46.010 22.416 1.00 50.03 159 PRO A CA 1
ATOM 1124 C C . PRO A 1 159 ? -1.913 46.448 21.229 1.00 50.03 159 PRO A C 1
ATOM 1126 O O . PRO A 1 159 ? -1.828 45.766 20.207 1.00 50.03 159 PRO A O 1
ATOM 1129 N N . SER A 1 160 ? -1.270 47.596 21.408 1.00 47.53 160 SER A N 1
ATOM 1130 C CA . SER A 1 160 ? -0.372 48.278 20.488 1.00 47.53 160 SER A CA 1
ATOM 1131 C C . SER A 1 160 ? 0.587 47.356 19.730 1.00 47.53 160 SER A C 1
ATOM 1133 O O . SER A 1 160 ? 1.351 46.575 20.299 1.00 47.53 160 SER A O 1
ATOM 1135 N N . GLN A 1 161 ? 0.583 47.546 18.416 1.00 48.47 161 GLN A N 1
ATOM 1136 C CA . GLN A 1 161 ? 1.500 46.984 17.435 1.00 48.47 161 GLN A CA 1
ATOM 1137 C C . GLN A 1 161 ? 2.977 47.268 17.800 1.00 48.47 161 GLN A C 1
ATOM 1139 O O . GLN A 1 161 ? 3.338 48.429 18.016 1.00 48.47 161 GLN A O 1
ATOM 1144 N N . PRO A 1 162 ? 3.871 46.259 17.839 1.00 49.88 162 PRO A N 1
ATOM 1145 C CA . PRO A 1 162 ? 5.309 46.508 17.873 1.00 49.88 162 PRO A CA 1
ATOM 1146 C C . PRO A 1 162 ? 5.767 47.142 16.544 1.00 49.88 162 PRO A C 1
ATOM 1148 O O . PRO A 1 162 ? 5.194 46.847 15.492 1.00 49.88 162 PRO A O 1
ATOM 1151 N N . PRO A 1 163 ? 6.785 48.023 16.561 1.00 44.88 163 PRO A N 1
ATOM 1152 C CA . PRO A 1 163 ? 7.170 48.825 15.407 1.00 44.88 163 PRO A CA 1
ATOM 1153 C C . PRO A 1 163 ? 7.542 47.956 14.204 1.00 44.88 163 PRO A C 1
ATOM 1155 O O . PRO A 1 163 ? 8.441 47.115 14.262 1.00 44.88 163 PRO A O 1
ATOM 1158 N N . SER A 1 164 ? 6.846 48.212 13.095 1.00 41.62 164 SER A N 1
ATOM 1159 C CA . SER A 1 164 ? 7.163 47.693 11.773 1.00 41.62 164 SER A CA 1
ATOM 1160 C C . SER A 1 164 ? 8.595 48.074 11.418 1.00 41.62 164 SER A C 1
ATOM 1162 O O . SER A 1 164 ? 8.923 49.252 11.267 1.00 41.62 164 SER A O 1
ATOM 1164 N N . GLN A 1 165 ? 9.444 47.062 11.268 1.00 43.41 165 GLN A N 1
ATOM 1165 C CA . GLN A 1 165 ? 10.734 47.220 10.621 1.00 43.41 165 GLN A CA 1
ATOM 1166 C C . GLN A 1 165 ? 10.486 47.692 9.187 1.00 43.41 165 GLN A C 1
ATOM 1168 O O . GLN A 1 165 ? 9.859 47.017 8.370 1.00 43.41 165 GLN A O 1
ATOM 1173 N N . THR A 1 166 ? 10.947 48.904 8.919 1.00 42.12 166 THR A N 1
ATOM 1174 C CA . THR A 1 166 ? 11.053 49.522 7.606 1.00 42.12 166 THR A CA 1
ATOM 1175 C C . THR A 1 166 ? 11.904 48.644 6.696 1.00 42.12 166 THR A C 1
ATOM 1177 O O . THR A 1 166 ? 13.106 48.492 6.895 1.00 42.12 166 THR A O 1
ATOM 1180 N N . GLY A 1 167 ? 11.277 48.062 5.675 1.00 40.25 167 GLY A N 1
ATOM 1181 C CA . GLY A 1 167 ? 11.971 47.181 4.744 1.00 40.25 167 GLY A CA 1
ATOM 1182 C C . GLY A 1 167 ? 11.124 46.771 3.548 1.00 40.25 167 GLY A C 1
ATOM 1183 O O . GLY A 1 167 ? 10.967 45.589 3.274 1.00 40.25 167 GLY A O 1
ATOM 1184 N N . SER A 1 168 ? 10.557 47.730 2.822 1.00 40.34 168 SER A N 1
ATOM 1185 C CA . SER A 1 168 ? 10.075 47.495 1.456 1.00 40.34 168 SER A CA 1
ATOM 1186 C C . SER A 1 168 ? 10.656 48.573 0.559 1.00 40.34 168 SER A C 1
ATOM 1188 O O . SER A 1 168 ? 10.055 49.616 0.319 1.00 40.34 168 SER A O 1
ATOM 1190 N N . GLY A 1 169 ? 11.892 48.327 0.123 1.00 46.56 169 GLY A N 1
ATOM 1191 C CA . GLY A 1 169 ? 12.435 48.985 -1.054 1.00 46.56 169 GLY A CA 1
ATOM 1192 C C . GLY A 1 169 ? 11.681 48.508 -2.306 1.00 46.56 169 GLY A C 1
ATOM 1193 O O . GLY A 1 169 ? 11.202 47.371 -2.325 1.00 46.56 169 GLY A O 1
ATOM 1194 N N . PRO A 1 170 ? 11.552 49.345 -3.348 1.00 45.47 170 PRO A N 1
ATOM 1195 C CA . PRO A 1 170 ? 10.880 48.968 -4.585 1.00 45.47 170 PRO A CA 1
ATOM 1196 C C . PRO A 1 170 ? 11.587 47.796 -5.271 1.00 45.47 170 PRO A C 1
ATOM 1198 O O . PRO A 1 170 ? 12.816 47.759 -5.357 1.00 45.47 170 PRO A O 1
ATOM 1201 N N . ALA A 1 171 ? 10.794 46.865 -5.799 1.00 52.66 171 ALA A N 1
ATOM 1202 C CA . ALA A 1 171 ? 11.253 45.799 -6.677 1.00 52.66 171 ALA A CA 1
ATOM 1203 C C . ALA A 1 171 ? 12.059 46.372 -7.861 1.00 52.66 171 ALA A C 1
ATOM 1205 O O . ALA A 1 171 ? 11.549 47.238 -8.578 1.00 52.66 171 ALA A O 1
ATOM 1206 N N . PRO A 1 172 ? 13.281 45.884 -8.133 1.00 46.44 172 PRO A N 1
ATOM 1207 C CA . PRO A 1 172 ? 13.927 46.149 -9.405 1.00 46.44 172 PRO A CA 1
ATOM 1208 C C . PRO A 1 172 ? 13.222 45.351 -10.502 1.00 46.44 172 PRO A C 1
ATOM 1210 O O . PRO A 1 172 ? 13.133 44.124 -10.448 1.00 46.44 172 PRO A O 1
ATOM 1213 N N . ALA A 1 173 ? 12.739 46.064 -11.515 1.00 49.91 173 ALA A N 1
ATOM 1214 C CA . ALA A 1 173 ? 12.332 45.488 -12.783 1.00 49.91 173 ALA A CA 1
ATOM 1215 C C . ALA A 1 173 ? 13.487 44.657 -13.367 1.00 49.91 173 ALA A C 1
ATOM 1217 O O . ALA A 1 173 ? 14.586 45.169 -13.598 1.00 49.91 173 ALA A O 1
ATOM 1218 N N . ALA A 1 174 ? 13.238 43.372 -13.613 1.00 45.50 174 ALA A N 1
ATOM 1219 C CA . ALA A 1 174 ? 14.152 42.522 -14.357 1.00 45.50 174 ALA A CA 1
ATOM 1220 C C . ALA A 1 174 ? 14.174 42.988 -15.821 1.00 45.50 174 ALA A C 1
ATOM 1222 O O . ALA A 1 174 ? 13.241 42.747 -16.586 1.00 45.50 174 ALA A O 1
ATOM 1223 N N . GLY A 1 175 ? 15.237 43.698 -16.198 1.00 49.62 175 GLY A N 1
ATOM 1224 C CA . GLY A 1 175 ? 15.547 43.982 -17.595 1.00 49.62 175 GLY A CA 1
ATOM 1225 C C . GLY A 1 175 ? 15.866 42.699 -18.383 1.00 49.62 175 GLY A C 1
ATOM 1226 O O . GLY A 1 175 ? 16.148 41.655 -17.788 1.00 49.62 175 GLY A O 1
ATOM 1227 N N . PRO A 1 176 ? 15.859 42.747 -19.727 1.00 49.88 176 PRO A N 1
ATOM 1228 C CA . PRO A 1 176 ? 16.093 41.573 -20.555 1.00 49.88 176 PRO A CA 1
ATOM 1229 C C . PRO A 1 176 ? 17.569 41.159 -20.487 1.00 49.88 176 PRO A C 1
ATOM 1231 O O . PRO A 1 176 ? 18.434 41.770 -21.119 1.00 49.88 176 PRO A O 1
ATOM 1234 N N . GLN A 1 177 ? 17.871 40.104 -19.727 1.00 50.59 177 GLN A N 1
ATOM 1235 C CA . GLN A 1 177 ? 19.194 39.486 -19.744 1.00 50.59 177 GLN A CA 1
ATOM 1236 C C . GLN A 1 177 ? 19.345 38.564 -20.960 1.00 50.59 177 GLN A C 1
ATOM 1238 O O . GLN A 1 177 ? 18.565 37.640 -21.189 1.00 50.59 177 GLN A O 1
ATOM 1243 N N . LYS A 1 178 ? 20.390 38.840 -21.747 1.00 51.06 178 LYS A N 1
ATOM 1244 C CA . LYS A 1 178 ? 20.852 38.029 -22.876 1.00 51.06 178 LYS A CA 1
ATOM 1245 C C . LYS A 1 178 ? 21.184 36.612 -22.404 1.00 51.06 178 LYS A C 1
ATOM 1247 O O . LYS A 1 178 ? 22.023 36.420 -21.528 1.00 51.06 178 LYS A O 1
ATOM 1252 N N . ARG A 1 179 ? 20.546 35.628 -23.037 1.00 47.16 179 ARG A N 1
ATOM 1253 C CA . ARG A 1 179 ? 20.800 34.197 -22.851 1.00 47.16 179 ARG A CA 1
ATOM 1254 C C . ARG A 1 179 ? 22.222 33.844 -23.325 1.00 47.16 179 ARG A C 1
ATOM 1256 O O . ARG A 1 179 ? 22.541 34.146 -24.476 1.00 47.16 179 ARG A O 1
ATOM 1263 N N . PRO A 1 180 ? 23.063 33.191 -22.506 1.00 57.84 180 PRO A N 1
ATOM 1264 C CA . PRO A 1 180 ? 24.295 32.571 -22.986 1.00 57.84 180 PRO A CA 1
ATOM 1265 C C . PRO A 1 180 ? 23.966 31.433 -23.971 1.00 57.84 180 PRO A C 1
ATOM 1267 O O . PRO A 1 180 ? 22.961 30.740 -23.775 1.00 57.84 180 PRO A O 1
ATOM 1270 N N . PRO A 1 181 ? 24.761 31.229 -25.036 1.00 57.91 181 PRO A N 1
ATOM 1271 C CA . PRO A 1 181 ? 24.499 30.181 -26.016 1.00 57.91 181 PRO A CA 1
ATOM 1272 C C . PRO A 1 181 ? 24.606 28.789 -25.381 1.00 57.91 181 PRO A C 1
ATOM 1274 O O . PRO A 1 181 ? 25.517 28.504 -24.605 1.00 57.91 181 PRO A O 1
ATOM 1277 N N . ALA A 1 182 ? 23.649 27.927 -25.723 1.00 57.44 182 ALA A N 1
ATOM 1278 C CA . ALA A 1 182 ? 23.627 26.529 -25.317 1.00 57.44 182 ALA A CA 1
ATOM 1279 C C . ALA A 1 182 ? 24.825 25.764 -25.920 1.00 57.44 182 ALA A C 1
ATOM 1281 O O . ALA A 1 182 ? 25.141 25.980 -27.094 1.00 57.44 182 ALA A O 1
ATOM 1282 N N . PRO A 1 183 ? 25.466 24.845 -25.176 1.00 61.56 183 PRO A N 1
ATOM 1283 C CA . PRO A 1 183 ? 26.450 23.943 -25.756 1.00 61.56 183 PRO A CA 1
ATOM 1284 C C . PRO A 1 183 ? 25.780 23.000 -26.767 1.00 61.56 183 PRO A C 1
ATOM 1286 O O . PRO A 1 183 ? 24.685 22.478 -26.548 1.00 61.56 183 PRO A O 1
ATOM 1289 N N . ALA A 1 184 ? 26.443 22.837 -27.912 1.00 58.62 184 ALA A N 1
ATOM 1290 C CA . ALA A 1 184 ? 25.967 22.084 -29.062 1.00 58.62 184 ALA A CA 1
ATOM 1291 C C . ALA A 1 184 ? 25.701 20.607 -28.725 1.00 58.62 184 ALA A C 1
ATOM 1293 O O . ALA A 1 184 ? 26.511 19.937 -28.085 1.00 58.62 184 ALA A O 1
ATOM 1294 N N . ARG A 1 185 ? 24.571 20.089 -29.221 1.00 54.62 185 ARG A N 1
ATOM 1295 C CA . ARG A 1 185 ? 24.271 18.653 -29.261 1.00 54.62 185 ARG A CA 1
ATOM 1296 C C . ARG A 1 185 ? 25.303 17.937 -30.145 1.00 54.62 185 ARG A C 1
ATOM 1298 O O . ARG A 1 185 ? 25.463 18.345 -31.296 1.00 54.62 185 ARG A O 1
ATOM 1305 N N . PRO A 1 186 ? 25.938 16.845 -29.689 1.00 57.00 186 PRO A N 1
ATOM 1306 C CA . PRO A 1 186 ? 26.600 15.918 -30.593 1.00 57.00 186 PRO A CA 1
ATOM 1307 C C . PRO A 1 186 ? 25.561 15.283 -31.523 1.00 57.00 186 PRO A C 1
ATOM 1309 O O . PRO A 1 186 ? 24.486 14.868 -31.087 1.00 57.00 186 PRO A O 1
ATOM 1312 N N . ALA A 1 187 ? 25.880 15.240 -32.814 1.00 52.44 187 ALA A N 1
ATOM 1313 C CA . ALA A 1 187 ? 25.069 14.601 -33.837 1.00 52.44 187 ALA A CA 1
ATOM 1314 C C . ALA A 1 187 ? 24.818 13.123 -33.502 1.00 52.44 187 ALA A C 1
ATOM 1316 O O . ALA A 1 187 ? 25.726 12.402 -33.083 1.00 52.44 187 ALA A O 1
ATOM 1317 N N . ALA A 1 188 ? 23.584 12.673 -33.734 1.00 48.88 188 ALA A N 1
ATOM 1318 C CA . ALA A 1 188 ? 23.224 11.266 -33.723 1.00 48.88 188 ALA A CA 1
ATOM 1319 C C . ALA A 1 188 ? 24.099 10.518 -34.738 1.00 48.88 188 ALA A C 1
ATOM 1321 O O . ALA A 1 188 ? 23.950 10.684 -35.950 1.00 48.88 188 ALA A O 1
ATOM 1322 N N . ARG A 1 189 ? 25.033 9.703 -34.241 1.00 48.59 189 ARG A N 1
ATOM 1323 C CA . ARG A 1 189 ? 25.711 8.716 -35.073 1.00 48.59 189 ARG A CA 1
ATOM 1324 C C . ARG A 1 189 ? 24.737 7.573 -35.315 1.00 48.59 189 ARG A C 1
ATOM 1326 O O . ARG A 1 189 ? 24.160 7.025 -34.379 1.00 48.59 189 ARG A O 1
ATOM 1333 N N . ALA A 1 190 ? 24.545 7.285 -36.596 1.00 49.91 190 ALA A N 1
ATOM 1334 C CA . ALA A 1 190 ? 23.718 6.213 -37.105 1.00 49.91 190 ALA A CA 1
ATOM 1335 C C . ALA A 1 190 ? 23.974 4.881 -36.386 1.00 49.91 190 ALA A C 1
ATOM 1337 O O . ALA A 1 190 ? 25.102 4.513 -36.052 1.00 49.91 190 ALA A O 1
ATOM 1338 N N . GLN A 1 191 ? 22.856 4.199 -36.182 1.00 50.03 191 GLN A N 1
ATOM 1339 C CA . GLN A 1 191 ? 22.666 2.888 -35.593 1.00 50.03 191 GLN A CA 1
ATOM 1340 C C . GLN A 1 191 ? 23.589 1.841 -36.224 1.00 50.03 191 GLN A C 1
ATOM 1342 O O . GLN A 1 191 ? 23.643 1.719 -37.442 1.00 50.03 191 GLN A O 1
ATOM 1347 N N . THR A 1 192 ? 24.224 1.019 -35.393 1.00 50.69 192 THR A N 1
ATOM 1348 C CA . THR A 1 192 ? 24.477 -0.388 -35.730 1.00 50.69 192 THR A CA 1
ATOM 1349 C C . THR A 1 192 ? 24.300 -1.208 -34.457 1.00 50.69 192 THR A C 1
ATOM 1351 O O . THR A 1 192 ? 25.111 -1.148 -33.538 1.00 50.69 192 THR A O 1
ATOM 1354 N N . ALA A 1 193 ? 23.182 -1.924 -34.387 1.00 50.88 193 ALA A N 1
ATOM 1355 C CA . ALA A 1 193 ? 22.948 -3.004 -33.438 1.00 50.88 193 ALA A CA 1
ATOM 1356 C C . ALA A 1 193 ? 22.927 -4.339 -34.223 1.00 50.88 193 ALA A C 1
ATOM 1358 O O . ALA A 1 193 ? 22.768 -4.323 -35.445 1.00 50.88 193 ALA A O 1
ATOM 1359 N N . PRO A 1 194 ? 23.179 -5.469 -33.548 1.00 48.81 194 PRO A N 1
ATOM 1360 C CA . PRO A 1 194 ? 24.064 -6.541 -34.010 1.00 48.81 194 PRO A CA 1
ATOM 1361 C C . PRO A 1 194 ? 23.398 -7.606 -34.894 1.00 48.81 194 PRO A C 1
ATOM 1363 O O . PRO A 1 194 ? 22.204 -7.871 -34.791 1.00 48.81 194 PRO A O 1
ATOM 1366 N N . ALA A 1 195 ? 24.207 -8.280 -35.718 1.00 51.97 195 ALA A N 1
ATOM 1367 C CA . ALA A 1 195 ? 23.798 -9.490 -36.427 1.00 51.97 195 ALA A CA 1
ATOM 1368 C C . ALA A 1 195 ? 23.705 -10.676 -35.448 1.00 51.97 195 ALA A C 1
ATOM 1370 O O . ALA A 1 195 ? 24.703 -11.068 -34.842 1.00 51.97 195 ALA A O 1
ATOM 1371 N N . ALA A 1 196 ? 22.506 -11.242 -35.304 1.00 56.84 196 ALA A N 1
ATOM 1372 C CA . ALA A 1 196 ? 22.272 -12.503 -34.606 1.00 56.84 196 ALA A CA 1
ATOM 1373 C C . ALA A 1 196 ? 22.609 -13.705 -35.518 1.00 56.84 196 ALA A C 1
ATOM 1375 O O . ALA A 1 196 ? 22.377 -13.628 -36.728 1.00 56.84 196 ALA A O 1
ATOM 1376 N N . PRO A 1 197 ? 23.124 -14.826 -34.976 1.00 65.50 197 PRO A N 1
ATOM 1377 C CA . PRO A 1 197 ? 23.311 -16.054 -35.742 1.00 65.50 197 PRO A CA 1
ATOM 1378 C C . PRO A 1 197 ? 21.963 -16.767 -35.989 1.00 65.50 197 PRO A C 1
ATOM 1380 O O . PRO A 1 197 ? 21.085 -16.733 -35.123 1.00 65.50 197 PRO A O 1
ATOM 1383 N N . PRO A 1 198 ? 21.775 -17.437 -37.142 1.00 64.44 198 PRO A N 1
ATOM 1384 C CA . PRO A 1 198 ? 20.534 -18.142 -37.444 1.00 64.44 198 PRO A CA 1
ATOM 1385 C C . PRO A 1 198 ? 20.401 -19.426 -36.610 1.00 64.44 198 PRO A C 1
ATOM 1387 O O . PRO A 1 198 ? 21.283 -20.286 -36.625 1.00 64.44 198 PRO A O 1
ATOM 1390 N N . ILE A 1 199 ? 19.269 -19.575 -35.916 1.00 65.44 199 ILE A N 1
ATOM 1391 C CA . ILE A 1 199 ? 18.866 -20.830 -35.270 1.00 65.44 199 ILE A CA 1
ATOM 1392 C C . ILE A 1 199 ? 18.264 -21.754 -36.336 1.00 65.44 199 ILE A C 1
ATOM 1394 O O . ILE A 1 199 ? 17.267 -21.425 -36.976 1.00 65.44 199 ILE A O 1
ATOM 1398 N N . GLN A 1 200 ? 18.887 -22.918 -36.520 1.00 61.62 200 GLN A N 1
ATOM 1399 C CA . GLN A 1 200 ? 18.369 -24.040 -37.305 1.00 61.62 200 GLN A CA 1
ATOM 1400 C C . GLN A 1 200 ? 17.165 -24.661 -36.580 1.00 61.62 200 GLN A C 1
ATOM 1402 O O . GLN A 1 200 ? 17.306 -25.191 -35.479 1.00 61.62 200 GLN A O 1
ATOM 1407 N N . ILE A 1 201 ? 15.985 -24.612 -37.202 1.00 47.22 201 ILE A N 1
ATOM 1408 C CA . ILE A 1 201 ? 14.788 -25.336 -36.757 1.00 47.22 201 ILE A CA 1
ATOM 1409 C C . ILE A 1 201 ? 14.821 -26.715 -37.424 1.00 47.22 201 ILE A C 1
ATOM 1411 O O . ILE A 1 201 ? 14.441 -26.864 -38.583 1.00 47.22 201 ILE A O 1
ATOM 1415 N N . GLY A 1 202 ? 15.312 -27.719 -36.698 1.00 51.31 202 GLY A N 1
ATOM 1416 C CA . GLY A 1 202 ? 15.131 -29.126 -37.057 1.00 51.31 202 GLY A CA 1
ATOM 1417 C C . GLY A 1 202 ? 13.788 -29.657 -36.526 1.00 51.31 202 GLY A C 1
ATOM 1418 O O . GLY A 1 202 ? 13.383 -29.260 -35.431 1.00 51.31 202 GLY A O 1
ATOM 1419 N N . PRO A 1 203 ? 13.077 -30.532 -37.260 1.00 63.44 203 PRO A N 1
ATOM 1420 C CA . PRO A 1 203 ? 11.828 -31.135 -36.793 1.00 63.44 203 PRO A CA 1
ATOM 1421 C C . PRO A 1 203 ? 12.064 -32.156 -35.658 1.00 63.44 203 PRO A C 1
ATOM 1423 O O . PRO A 1 203 ? 13.114 -32.805 -35.632 1.00 63.44 203 PRO A O 1
ATOM 1426 N N . PRO A 1 204 ? 11.106 -32.337 -34.725 1.00 61.94 204 PRO A N 1
ATOM 1427 C CA . PRO A 1 204 ? 11.242 -33.304 -33.639 1.00 61.94 204 PRO A CA 1
ATOM 1428 C C . PRO A 1 204 ? 11.112 -34.749 -34.156 1.00 61.94 204 PRO A C 1
ATOM 1430 O O . PRO A 1 204 ? 10.237 -35.022 -34.983 1.00 61.94 204 PRO A O 1
ATOM 1433 N N . PRO A 1 205 ? 11.922 -35.705 -33.665 1.00 54.81 205 PRO A N 1
ATOM 1434 C CA . PRO A 1 205 ? 11.708 -37.115 -33.951 1.00 54.81 205 PRO A CA 1
ATOM 1435 C C . PRO A 1 205 ? 10.530 -37.658 -33.130 1.00 54.81 205 PRO A C 1
ATOM 1437 O O . PRO A 1 205 ? 10.484 -37.534 -31.906 1.00 54.81 205 PRO A O 1
ATOM 1440 N N . ALA A 1 206 ? 9.589 -38.297 -33.824 1.00 53.94 206 ALA A N 1
ATOM 1441 C CA . ALA A 1 206 ? 8.574 -39.148 -33.224 1.00 53.94 206 ALA A CA 1
ATOM 1442 C C . ALA A 1 206 ? 9.249 -40.384 -32.605 1.00 53.94 206 ALA A C 1
ATOM 1444 O O . ALA A 1 206 ? 9.902 -41.156 -33.308 1.00 53.94 206 ALA A O 1
ATOM 1445 N N . ALA A 1 207 ? 9.085 -40.575 -31.296 1.00 52.41 207 ALA A N 1
ATOM 1446 C CA . ALA A 1 207 ? 9.451 -41.805 -30.608 1.00 52.41 207 ALA A CA 1
ATOM 1447 C C . ALA A 1 207 ? 8.174 -42.540 -30.186 1.00 52.41 207 ALA A C 1
ATOM 1449 O O . ALA A 1 207 ? 7.300 -41.992 -29.519 1.00 52.41 207 ALA A O 1
ATOM 1450 N N . ASN A 1 208 ? 8.093 -43.772 -30.674 1.00 48.94 208 ASN A N 1
ATOM 1451 C CA . ASN A 1 208 ? 6.966 -44.687 -30.675 1.00 48.94 208 ASN A CA 1
ATOM 1452 C C . ASN A 1 208 ? 6.348 -44.958 -29.297 1.00 48.94 208 ASN A C 1
ATOM 1454 O O . ASN A 1 208 ? 7.046 -45.226 -28.320 1.00 48.94 208 ASN A O 1
ATOM 1458 N N . ALA A 1 209 ? 5.016 -44.998 -29.291 1.00 45.09 209 ALA A N 1
ATOM 1459 C CA . ALA A 1 209 ? 4.216 -45.677 -28.288 1.00 45.09 209 ALA A CA 1
ATOM 1460 C C . ALA A 1 209 ? 4.482 -47.189 -28.361 1.00 45.09 209 ALA A C 1
ATOM 1462 O O . ALA A 1 209 ? 4.380 -47.797 -29.427 1.00 45.09 209 ALA A O 1
ATOM 1463 N N . GLY A 1 210 ? 4.831 -47.778 -27.220 1.00 41.78 210 GLY A N 1
ATOM 1464 C CA . GLY A 1 210 ? 5.092 -49.202 -27.066 1.00 41.78 210 GLY A CA 1
ATOM 1465 C C . GLY A 1 210 ? 4.543 -49.714 -25.740 1.00 41.78 210 GLY A C 1
ATOM 1466 O O . GLY A 1 210 ? 5.187 -49.573 -24.708 1.00 41.78 210 GLY A O 1
ATOM 1467 N N . THR A 1 211 ? 3.373 -50.343 -25.851 1.00 48.22 211 THR A N 1
ATOM 1468 C CA . THR A 1 211 ? 2.930 -51.532 -25.103 1.00 48.22 211 THR A CA 1
ATOM 1469 C C . THR A 1 211 ? 2.408 -51.357 -23.669 1.00 48.22 211 THR A C 1
ATOM 1471 O O . THR A 1 211 ? 3.141 -51.357 -22.686 1.00 48.22 211 THR A O 1
ATOM 1474 N N . GLU A 1 212 ? 1.077 -51.332 -23.595 1.00 52.78 212 GLU A N 1
ATOM 1475 C CA . GLU A 1 212 ? 0.217 -51.636 -22.445 1.00 52.78 212 GLU A CA 1
ATOM 1476 C C . GLU A 1 212 ? 0.144 -53.166 -22.197 1.00 52.78 212 GLU A C 1
ATOM 1478 O O . GLU A 1 212 ? 0.143 -53.926 -23.172 1.00 52.78 212 GLU A O 1
ATOM 1483 N N . PRO A 1 213 ? 0.096 -53.660 -20.940 1.00 65.25 213 PRO A N 1
ATOM 1484 C CA . PRO A 1 213 ? -0.109 -55.080 -20.638 1.00 65.25 213 PRO A CA 1
ATOM 1485 C C . PRO A 1 213 ? -1.610 -55.441 -20.514 1.00 65.25 213 PRO A C 1
ATOM 1487 O O . PRO A 1 213 ? -2.394 -54.614 -20.048 1.00 65.25 213 PRO A O 1
ATOM 1490 N N . PRO A 1 214 ? -2.037 -56.668 -20.882 1.00 66.81 214 PRO A N 1
ATOM 1491 C CA . PRO A 1 214 ? -3.438 -57.087 -20.786 1.00 66.81 214 PRO A CA 1
ATOM 1492 C C . PRO A 1 214 ? -3.807 -57.628 -19.388 1.00 66.81 214 PRO A C 1
ATOM 1494 O O . PRO A 1 214 ? -2.922 -58.066 -18.649 1.00 66.81 214 PRO A O 1
ATOM 1497 N N . PRO A 1 215 ? -5.107 -57.668 -19.033 1.00 58.34 215 PRO A N 1
ATOM 1498 C CA . PRO A 1 215 ? -5.582 -58.245 -17.779 1.00 58.34 215 PRO A CA 1
ATOM 1499 C C . PRO A 1 215 ? -5.834 -59.759 -17.898 1.00 58.34 215 PRO A C 1
ATOM 1501 O O . PRO A 1 215 ? -6.416 -60.218 -18.886 1.00 58.34 215 PRO A O 1
ATOM 1504 N N . GLN A 1 216 ? -5.446 -60.509 -16.862 1.00 50.69 216 GLN A N 1
ATOM 1505 C CA . GLN A 1 216 ? -5.997 -61.810 -16.450 1.00 50.69 216 GLN A CA 1
ATOM 1506 C C . GLN A 1 216 ? -5.931 -61.897 -14.925 1.00 50.69 216 GLN A C 1
ATOM 1508 O O . GLN A 1 216 ? -4.851 -61.572 -14.380 1.00 50.69 216 GLN A O 1
#

Sequence (216 aa):
MGETIDAACEKAVFADPETIAGATAYVAGSLSLLADAAANGWDVYYDAALAALRHRLEIDRFGLVAQVLAGEGCSAAKCEKLALFADANRVSANLKARTFENLVARNSAGWPQPASAAAPAAPVAAAPPPPGPAPSVGNGINFPSAASIPPVSIMTDEPSQPPSQTGSGPAPAAGPQKRPPAPARPAARAQTAPAAPPIQIGPPPAANAGTEPPPQ

Foldseek 3Di:
DVVVVVVVVLCQCLVAVVSVVVLLVVLLVLLVVLVVCVVVDDDPVCVVVSLVSLVVLQPCPQLSNLVNQVVVVDALVDDPSCVSHPHSPSNSVCRVVVRNVVSNVVSVVNHDDPPDPDDPDDDDDDDDDDDDDDDDDDDDDDDPPPPPPDPPPPDDDDDDDDDDDDDDDDDDDDDDDDDDDDDDDDDDDDDDDDDDDDDDDDDDDDDDDDDDDDDD

Radius of gyration: 36.38 Å; chains: 1; bounding box: 76×111×88 Å